Protein 5Z6O (pdb70)

Solvent-accessible surface area: 10217 Å² total; per-residue (Å²): 96,93,55,63,33,169,115,16,48,5,57,0,1,2,7,0,11,24,110,141,52,68,40,80,36,1,28,19,21,40,55,2,0,110,61,9,8,3,0,9,0,4,2,0,4,36,64,70,14,90,9,0,57,75,54,9,77,62,20,29,30,39,25,61,157,80,82,72,10,50,39,0,72,1,0,0,4,6,0,2,2,0,0,51,110,15,0,1,0,22,97,0,42,1,1,0,0,3,0,15,13,61,119,33,68,35,78,71,82,51,4,35,47,0,0,64,75,0,13,148,26,0,111,96,101,47,10,71,16,104,0,0,0,6,0,9,30,52,39,90,125,22,164,60,6,10,69,12,0,6,66,2,20,177,18,11,0,5,2,0,0,7,1,12,68,104,56,72,53,0,53,84,11,4,1,4,26,9,74,102,9,1,1,0,0,0,0,18,91,87,11,15,26,4,109,49,4,0,52,4,104,44,8,41,0,0,0,0,0,85,69,1,26,0,0,59,44,76,51,44,57,93,70,39,58,3,1,18,2,0,0,0,1,0,0,0,0,0,0,2,2,10,33,72,81,54,23,72,6,92,56,0,21,70,74,1,41,126,28,8,44,94,51,10,94,56,23,42,198,62,14,40,40,54,2,2,14,5,26,29,105,96

Foldseek 3Di:
DKDKAFQAPWQQQQVQADQDFPGRMHIADPLLLAPEEEEQQFQAALCPAVQLVNQEDEQEALADDDRHRLAWLSHFLQFCQAGCRQYRRPNYHYYYQHQAHNVGDHDLVSSLVSLVSVLVVCVVVVCAQRYEYEAADKDFDDPVQLVSVVVSLVSFYAYFYEQFFQQEASCGMPPLVHPQHAYEFAADSNQEGDNRTHFAQSHLEYGHFAQRWGDGPPHHIDTDGGSSNTRSNLRNLLSSCCSVVVHTSSCSSVVQSVQFDQRHDPGDPNGGSTYGHSNPND

Organism: Penicillium cyclopium (NCBI:txid60167)

Radius of gyration: 16.41 Å; Cα contacts (8 Å, |Δi|>4): 850; chains: 1; bounding box: 41×35×45 Å

Sequence (282 aa):
ANVVQRNSPSWGLSRISSKKSGATDYVYDSTAGEGIVVIYGVDTGIDIGHADFGGRAEWGTNTADNNDDTDGNGHGTHTASTAAGSKFGVAKKASVVAVKVLGADGSGTNSQVIAGMDDWAVKDSSKSSRGATGKSSVMNMSLGGAYSRAMNDAAANVVRSGVFLSSVAAGNEAQDASNSSSPASAPNVCTIAASTNSDGSASFTNFGSVVDLYAPGKDITAAYPGGGSKTLSGTSMAAPHVAGAAAYLMALEGTTTSSACARIVQDAITKISSGGAPKGTTTKLLYNGING

InterPro domains:
  IPR000209 Peptidase S8/S53 domain [PF00082] (33-258)
  IPR015500 Peptidase S8, subtilisin-related [PR00723] (33-52)
  IPR015500 Peptidase S8, subtilisin-related [PR00723] (69-82)
  IPR015500 Peptidase S8, subtilisin-related [PR00723] (225-241)
  IPR023828 Peptidase S8, subtilisin, Ser-active site [PS00138] (226-236)
  IPR034193 Proteinase K-like catalytic domain [cd04077] (11-261)
  IPR036852 Peptidase S8/S53 domain superfamily [G3DSA:3.40.50.200] (3-282)
  IPR036852 Peptidase S8/S53 domain superfamily [SSF52743] (7-260)
  IPR050131 Subtilisin-like serine protease [PTHR43806] (5-261)

B-factor: mean 18.2, std 11.2, range [3.91, 98.4]

Structure (mmCIF, N/CA/C/O backbone):
data_5Z6O
#
_entry.id   5Z6O
#
_cell.length_a   59.223
_cell.length_b   61.642
_cell.length_c   70.862
_cell.angle_alpha   90.00
_cell.angle_beta   90.00
_cell.angle_gamma   90.00
#
_symmetry.space_group_name_H-M   'P 21 21 21'
#
loop_
_entity.id
_entity.type
_entity.pdbx_description
1 polymer protease
2 non-polymer 'CALCIUM ION'
3 non-polymer 'phenylmethanesulfonic acid'
4 water water
#
loop_
_atom_site.group_PDB
_atom_site.id
_atom_site.type_symbol
_atom_site.label_atom_id
_atom_site.label_alt_id
_atom_site.label_comp_id
_atom_site.label_asym_id
_atom_site.label_entity_id
_atom_site.label_seq_id
_atom_site.pdbx_PDB_ins_code
_atom_site.Cartn_x
_atom_site.Cartn_y
_atom_site.Cartn_z
_atom_site.occupancy
_atom_site.B_iso_or_equiv
_atom_site.auth_seq_id
_atom_site.auth_comp_id
_atom_site.auth_asym_id
_atom_site.auth_atom_id
_atom_site.pdbx_PDB_model_num
ATOM 1 N N . ALA A 1 1 ? 19.063 16.691 14.743 1.00 28.52 1 ALA A N 1
ATOM 2 C CA . ALA A 1 1 ? 18.917 17.450 13.498 1.00 32.23 1 ALA A CA 1
ATOM 3 C C . ALA A 1 1 ? 19.271 18.909 13.772 1.00 14.42 1 ALA A C 1
ATOM 4 O O . ALA A 1 1 ? 19.196 19.331 14.914 1.00 19.21 1 ALA A O 1
ATOM 6 N N . ASN A 1 2 ? 19.671 19.663 12.742 1.00 17.43 2 ASN A N 1
ATOM 7 C CA . ASN A 1 2 ? 20.063 21.058 12.951 1.00 15.29 2 ASN A CA 1
ATOM 8 C C . ASN A 1 2 ? 18.863 21.936 13.242 1.00 20.32 2 ASN A C 1
ATOM 9 O O . ASN A 1 2 ? 17.845 21.847 12.557 1.00 20.98 2 ASN A O 1
ATOM 14 N N . VAL A 1 3 ? 18.975 22.771 14.276 1.00 12.46 3 VAL A N 1
ATOM 15 C CA . VAL A 1 3 ? 18.002 23.797 14.618 1.00 13.47 3 VAL A CA 1
ATOM 16 C C . VAL A 1 3 ? 18.686 25.126 14.378 1.00 10.93 3 VAL A C 1
ATOM 17 O O . VAL A 1 3 ? 19.900 25.265 14.618 1.00 13.86 3 VAL A O 1
ATOM 21 N N . VAL A 1 4 ? 17.939 26.110 13.889 1.00 12.65 4 VAL A N 1
ATOM 22 C CA . VAL A 1 4 ? 18.516 27.423 13.609 1.00 9.69 4 VAL A CA 1
ATOM 23 C C . VAL A 1 4 ? 17.744 28.469 14.395 1.00 13.73 4 VAL A C 1
ATOM 24 O O . VAL A 1 4 ? 16.515 28.504 14.335 1.00 13.50 4 VAL A O 1
ATOM 28 N N . GLN A 1 5 ? 18.452 29.288 15.164 1.00 10.36 5 GLN A N 1
ATOM 29 C CA . GLN A 1 5 ? 17.864 30.432 15.843 1.00 9.83 5 GLN A CA 1
ATOM 30 C C . GLN A 1 5 ? 18.303 31.651 15.045 1.00 16.33 5 GLN A C 1
ATOM 31 O O . GLN A 1 5 ? 19.444 32.095 15.159 1.00 12.99 5 GLN A O 1
ATOM 37 N N . ARG A 1 6 ? 17.410 32.201 14.231 1.00 10.51 6 ARG A N 1
ATOM 38 C CA . ARG A 1 6 ? 17.830 33.299 13.367 1.00 13.08 6 ARG A CA 1
ATOM 39 C C . ARG A 1 6 ? 17.894 34.624 14.118 1.00 11.43 6 ARG A C 1
ATOM 40 O O . ARG A 1 6 ? 17.094 34.890 15.012 1.00 11.73 6 ARG A O 1
ATOM 48 N N . ASN A 1 7 ? 18.833 35.480 13.711 1.00 13.61 7 ASN A N 1
ATOM 49 C CA . ASN A 1 7 ? 18.994 36.810 14.317 1.00 14.88 7 ASN A CA 1
ATOM 50 C C . ASN A 1 7 ? 19.088 36.697 15.837 1.00 17.78 7 ASN A C 1
ATOM 51 O O . ASN A 1 7 ? 18.331 37.309 16.595 1.00 17.42 7 ASN A O 1
ATOM 56 N N . SER A 1 8 ? 19.987 35.838 16.286 1.00 15.66 8 SER A N 1
ATOM 57 C CA . SER A 1 8 ? 20.023 35.555 17.715 1.00 16.27 8 SER A CA 1
ATOM 58 C C . SER A 1 8 ? 20.264 36.844 18.495 1.00 13.41 8 SER A C 1
ATOM 59 O O . SER A 1 8 ? 21.023 37.715 18.048 1.00 14.61 8 SER A O 1
ATOM 62 N N . PRO A 1 9 ? 19.677 36.970 19.682 1.00 14.01 9 PRO A N 1
ATOM 63 C CA . PRO A 1 9 ? 19.690 38.260 20.391 1.00 12.59 9 PRO A CA 1
ATOM 64 C C . PRO A 1 9 ? 20.985 38.576 21.118 1.00 16.82 9 PRO A C 1
ATOM 65 O O . PRO A 1 9 ? 21.071 39.627 21.765 1.00 18.37 9 PRO A O 1
ATOM 69 N N . SER A 1 10 ? 21.988 37.704 21.053 1.00 10.43 10 SER A N 1
ATOM 70 C CA . SER A 1 10 ? 23.309 38.027 21.583 1.00 8.37 10 SER A CA 1
ATOM 71 C C . SER A 1 10 ? 24.326 37.546 20.559 1.00 9.12 10 SER A C 1
ATOM 72 O O . SER A 1 10 ? 24.230 36.392 20.124 1.00 11.28 10 SER A O 1
ATOM 75 N N . TRP A 1 11 ? 25.290 38.409 20.189 1.00 9.54 11 TRP A N 1
ATOM 76 C CA . TRP A 1 11 ? 26.301 38.036 19.186 1.00 10.30 11 TRP A CA 1
ATOM 77 C C . TRP A 1 11 ? 27.108 36.821 19.619 1.00 12.08 11 TRP A C 1
ATOM 78 O O . TRP A 1 11 ? 27.606 36.086 18.764 1.00 8.93 11 TRP A O 1
ATOM 89 N N . GLY A 1 12 ? 27.212 36.555 20.923 1.00 9.22 12 GLY A N 1
ATOM 90 C CA . GLY A 1 12 ? 28.040 35.434 21.365 1.00 7.68 12 GLY A CA 1
ATOM 91 C C . GLY A 1 12 ? 27.484 34.084 20.929 1.00 8.54 12 GLY A C 1
ATOM 92 O O . GLY A 1 12 ? 28.244 33.169 20.575 1.00 11.51 12 GLY A O 1
ATOM 93 N N . LEU A 1 13 ? 26.152 33.952 20.893 1.00 9.50 13 LEU A N 1
ATOM 94 C CA . LEU A 1 13 ? 25.555 32.707 20.425 1.00 7.37 13 LEU A CA 1
ATOM 95 C C . LEU A 1 13 ? 25.905 32.450 18.972 1.00 8.45 13 LEU A C 1
ATOM 96 O O . LEU A 1 13 ? 26.364 31.363 18.602 1.00 11.18 13 LEU A O 1
ATOM 101 N N . SER A 1 14 ? 25.648 33.422 18.106 1.00 10.29 14 SER A N 1
ATOM 102 C CA . SER A 1 14 ? 25.922 33.151 16.704 1.00 10.47 14 SER A CA 1
ATOM 103 C C . SER A 1 14 ? 27.410 33.015 16.443 1.00 9.77 14 SER A C 1
ATOM 104 O O . SER A 1 14 ? 27.798 32.302 15.517 1.00 13.08 14 SER A O 1
ATOM 107 N N . ARG A 1 15 ? 28.264 33.630 17.278 1.00 9.14 15 ARG A N 1
ATOM 108 C CA . ARG A 1 15 ? 29.703 33.484 17.073 1.00 6.94 15 ARG A CA 1
ATOM 109 C C . ARG A 1 15 ? 30.141 32.047 17.273 1.00 10.08 15 ARG A C 1
ATOM 110 O O . ARG A 1 15 ? 31.025 31.569 16.556 1.00 9.82 15 ARG A O 1
ATOM 118 N N . ILE A 1 16 ? 29.587 31.366 18.290 1.00 6.92 16 ILE A N 1
ATOM 119 C CA . ILE A 1 16 ? 30.157 30.053 18.625 1.00 9.89 16 ILE A CA 1
ATOM 120 C C . ILE A 1 16 ? 29.729 28.951 17.668 1.00 12.57 16 ILE A C 1
ATOM 121 O O . ILE A 1 16 ? 30.265 27.837 17.756 1.00 13.98 16 ILE A O 1
ATOM 126 N N . SER A 1 17 ? 28.790 29.214 16.747 1.00 10.79 17 SER A N 1
ATOM 127 C CA . SER A 1 17 ? 28.430 28.228 15.735 1.00 7.64 17 SER A CA 1
ATOM 128 C C . SER A 1 17 ? 28.941 28.605 14.358 1.00 12.11 17 SER A C 1
ATOM 129 O O . SER A 1 17 ? 28.519 28.015 13.365 1.00 14.76 17 SER A O 1
ATOM 132 N N . SER A 1 18 ? 29.901 29.507 14.294 1.00 11.26 18 SER A N 1
ATOM 133 C CA . SER A 1 18 ? 30.397 30.019 13.028 1.00 11.54 18 SER A CA 1
ATOM 134 C C . SER A 1 18 ? 31.917 29.995 13.036 1.00 16.83 18 SER A C 1
ATOM 135 O O . SER A 1 18 ? 32.540 30.225 14.072 1.00 11.19 18 SER A O 1
ATOM 138 N N . LYS A 1 19 ? 32.530 29.674 11.891 1.00 16.76 19 LYS A N 1
ATOM 139 C CA . LYS A 1 19 ? 33.980 29.735 11.899 1.00 14.01 19 LYS A CA 1
ATOM 140 C C . LYS A 1 19 ? 34.476 31.157 11.746 1.00 16.60 19 LYS A C 1
ATOM 141 O O . LYS A 1 19 ? 35.570 31.464 12.216 1.00 27.35 19 LYS A O 1
ATOM 147 N N . LYS A 1 20 ? 33.681 32.031 11.147 1.00 17.05 20 LYS A N 1
ATOM 148 C CA . LYS A 1 20 ? 34.008 33.435 10.927 1.00 23.15 20 LYS A CA 1
ATOM 149 C C . LYS A 1 20 ? 33.132 34.341 11.785 1.00 21.64 20 LYS A C 1
ATOM 150 O O . LYS A 1 20 ? 31.976 34.013 12.086 1.00 21.06 20 LYS A O 1
ATOM 156 N N . SER A 1 21 ? 33.671 35.496 12.170 1.00 15.49 21 SER A N 1
ATOM 157 C CA . SER A 1 21 ? 32.822 36.439 12.896 1.00 15.02 21 SER A CA 1
ATOM 158 C C . SER A 1 21 ? 31.809 37.098 11.959 1.00 23.57 21 SER A C 1
ATOM 159 O O . SER A 1 21 ? 31.888 36.999 10.736 1.00 20.88 21 SER A O 1
ATOM 162 N N . GLY A 1 22 ? 30.849 37.789 12.562 1.00 20.16 22 GLY A N 1
ATOM 163 C CA . GLY A 1 22 ? 29.809 38.493 11.840 1.00 21.42 22 GLY A CA 1
ATOM 164 C C . GLY A 1 22 ? 28.546 37.693 11.594 1.00 29.59 22 GLY A C 1
ATOM 165 O O . GLY A 1 22 ? 27.604 38.219 10.992 1.00 25.04 22 GLY A O 1
ATOM 166 N N . ALA A 1 23 ? 28.487 36.445 12.042 1.00 25.30 23 ALA A N 1
ATOM 167 C CA . ALA A 1 23 ? 27.304 35.636 11.808 1.00 19.47 23 ALA A CA 1
ATOM 168 C C . ALA A 1 23 ? 26.114 36.189 12.586 1.00 17.04 23 ALA A C 1
ATOM 169 O O . ALA A 1 23 ? 26.267 36.835 13.625 1.00 18.84 23 ALA A O 1
ATOM 171 N N . THR A 1 24 ? 24.904 35.915 12.084 1.00 13.53 24 THR A N 1
ATOM 172 C CA . THR A 1 24 ? 23.723 36.421 12.767 1.00 17.31 24 THR A CA 1
ATOM 173 C C . THR A 1 24 ? 22.860 35.330 13.354 1.00 16.57 24 THR A C 1
ATOM 174 O O . THR A 1 24 ? 21.997 35.645 14.168 1.00 14.67 24 THR A O 1
ATOM 178 N N . ASP A 1 25 ? 23.043 34.083 12.931 1.00 12.54 25 ASP A N 1
ATOM 179 C CA . ASP A 1 25 ? 22.193 32.981 13.358 1.00 8.63 25 ASP A CA 1
ATOM 180 C C . ASP A 1 25 ? 22.964 31.993 14.212 1.00 11.71 25 ASP A C 1
ATOM 181 O O . ASP A 1 25 ? 24.144 31.760 13.983 1.00 12.57 25 ASP A O 1
ATOM 186 N N . TYR A 1 26 ? 22.275 31.379 15.157 1.00 9.19 26 TYR A N 1
ATOM 187 C CA . TYR A 1 26 ? 22.862 30.329 15.991 1.00 8.00 26 TYR A CA 1
ATOM 188 C C . TYR A 1 26 ? 22.343 28.969 15.525 1.00 9.72 26 TYR A C 1
ATOM 189 O O . TYR A 1 26 ? 21.130 28.749 15.470 1.00 12.86 26 TYR A O 1
ATOM 198 N N . VAL A 1 27 ? 23.253 28.065 15.173 1.00 9.56 27 VAL A N 1
ATOM 199 C CA . VAL A 1 27 ? 22.912 26.760 14.599 1.00 10.89 27 VAL A CA 1
ATOM 200 C C . VAL A 1 27 ? 23.437 25.690 15.546 1.00 10.07 27 VAL A C 1
ATOM 201 O O . VAL A 1 27 ? 24.619 25.723 15.909 1.00 11.35 27 VAL A O 1
ATOM 205 N N . TYR A 1 28 ? 22.572 24.741 15.925 1.00 12.13 28 TYR A N 1
ATOM 206 C CA . TYR A 1 28 ? 22.941 23.755 16.945 1.00 9.20 28 TYR A CA 1
ATOM 207 C C . TYR A 1 28 ? 22.121 22.488 16.722 1.00 10.99 28 TYR A C 1
ATOM 208 O O . TYR A 1 28 ? 21.037 22.530 16.158 1.00 12.24 28 TYR A O 1
ATOM 217 N N . ASP A 1 29 ? 22.633 21.363 17.182 1.00 11.29 29 ASP A N 1
ATOM 218 C CA . ASP A 1 29 ? 21.875 20.114 17.085 1.00 12.68 29 ASP A CA 1
ATOM 219 C C . ASP A 1 29 ? 20.706 20.093 18.065 1.00 13.68 29 ASP A C 1
ATOM 220 O O . ASP A 1 29 ? 20.822 20.545 19.211 1.00 11.75 29 ASP A O 1
ATOM 225 N N . SER A 1 30 ? 19.579 19.525 17.629 1.00 9.62 30 SER A N 1
ATOM 226 C CA . SER A 1 30 ? 18.347 19.552 18.419 1.00 11.29 30 SER A CA 1
ATOM 227 C C . SER A 1 30 ? 18.473 18.870 19.774 1.00 12.89 30 SER A C 1
ATOM 228 O O . SER A 1 30 ? 17.620 19.115 20.637 1.00 14.47 30 SER A O 1
ATOM 231 N N . THR A 1 31 ? 19.486 18.024 19.990 1.00 12.85 31 THR A N 1
ATOM 232 C CA . THR A 1 31 ? 19.652 17.432 21.329 1.00 12.97 31 THR A CA 1
ATOM 233 C C . THR A 1 31 ? 19.775 18.526 22.392 1.00 13.74 31 THR A C 1
ATOM 234 O O . THR A 1 31 ? 19.232 18.388 23.496 1.00 12.76 31 THR A O 1
ATOM 238 N N . ALA A 1 32 ? 20.502 19.606 22.074 1.00 11.68 32 ALA A N 1
ATOM 239 C CA . ALA A 1 32 ? 20.449 20.868 22.827 1.00 15.39 32 ALA A CA 1
ATOM 240 C C . ALA A 1 32 ? 20.750 20.698 24.313 1.00 11.03 32 ALA A C 1
ATOM 241 O O . ALA A 1 32 ? 20.216 21.436 25.136 1.00 9.38 32 ALA A O 1
ATOM 243 N N . GLY A 1 33 ? 21.640 19.772 24.672 1.00 11.80 33 GLY A N 1
ATOM 244 C CA . GLY A 1 33 ? 22.005 19.608 26.058 1.00 9.80 33 GLY A CA 1
ATOM 245 C C . GLY A 1 33 ? 20.961 18.936 26.916 1.00 11.49 33 GLY A C 1
ATOM 246 O O . GLY A 1 33 ? 21.084 18.949 28.136 1.00 11.57 33 GLY A O 1
ATOM 247 N N . GLU A 1 34 ? 19.945 18.321 26.332 1.00 10.72 34 GLU A N 1
ATOM 248 C CA . GLU A 1 34 ? 18.885 17.743 27.148 1.00 7.84 34 GLU A CA 1
ATOM 249 C C . GLU A 1 34 ? 19.425 16.650 28.055 1.00 12.51 34 GLU A C 1
ATOM 250 O O . GLU A 1 34 ? 20.286 15.870 27.658 1.00 19.20 34 GLU A O 1
ATOM 256 N N . GLY A 1 35 ? 18.938 16.618 29.286 1.00 14.05 35 GLY A N 1
ATOM 257 C CA . GLY A 1 35 ? 19.356 15.609 30.227 1.00 17.36 35 GLY A CA 1
ATOM 258 C C . GLY A 1 35 ? 20.620 15.921 30.986 1.00 22.54 35 GLY A C 1
ATOM 259 O O . GLY A 1 35 ? 21.030 15.118 31.840 1.00 17.77 35 GLY A O 1
ATOM 260 N N . ILE A 1 36 ? 21.259 17.053 30.709 1.00 12.34 36 ILE A N 1
ATOM 261 C CA . ILE A 1 36 ? 22.456 17.471 31.440 1.00 10.53 36 ILE A CA 1
ATOM 262 C C . ILE A 1 36 ? 22.068 18.513 32.481 1.00 12.67 36 ILE A C 1
ATOM 263 O O . ILE A 1 36 ? 21.304 19.429 32.185 1.00 14.36 36 ILE A O 1
ATOM 268 N N . VAL A 1 37 ? 22.634 18.407 33.690 1.00 10.10 37 VAL A N 1
ATOM 269 C CA A VAL A 1 37 ? 22.371 19.366 34.764 0.41 9.79 37 VAL A CA 1
ATOM 270 C CA B VAL A 1 37 ? 22.379 19.356 34.773 0.59 9.78 37 VAL A CA 1
ATOM 271 C C . VAL A 1 37 ? 23.525 20.356 34.823 1.00 13.44 37 VAL A C 1
ATOM 272 O O . VAL A 1 37 ? 24.704 19.961 34.817 1.00 11.96 37 VAL A O 1
ATOM 279 N N . ILE A 1 38 ? 23.192 21.639 34.869 1.00 9.02 38 ILE A N 1
ATOM 280 C CA . ILE A 1 38 ? 24.166 22.716 35.006 1.00 7.92 38 ILE A CA 1
ATOM 281 C C . ILE A 1 38 ? 23.953 23.382 36.357 1.00 7.84 38 ILE A C 1
ATOM 282 O O . ILE A 1 38 ? 22.883 23.950 36.612 1.00 12.55 38 ILE A O 1
ATOM 287 N N . TYR A 1 39 ? 24.990 23.394 37.194 1.00 10.35 39 TYR A N 1
ATOM 288 C CA . TYR A 1 39 ? 24.915 24.109 38.463 1.00 9.58 39 TYR A CA 1
ATOM 289 C C . TYR A 1 39 ? 25.467 25.515 38.285 1.00 11.02 39 TYR A C 1
ATOM 290 O O . TYR A 1 39 ? 26.639 25.679 37.950 1.00 12.22 39 TYR A O 1
ATOM 299 N N . GLY A 1 40 ? 24.642 26.518 38.556 1.00 8.62 40 GLY A N 1
ATOM 300 C CA . GLY A 1 40 ? 25.059 27.908 38.490 1.00 8.88 40 GLY A CA 1
ATOM 301 C C . GLY A 1 40 ? 25.457 28.386 39.866 1.00 11.27 40 GLY A C 1
ATOM 302 O O . GLY A 1 40 ? 24.602 28.552 40.740 1.00 12.36 40 GLY A O 1
ATOM 303 N N . VAL A 1 41 ? 26.756 28.570 40.094 1.00 10.27 41 VAL A N 1
ATOM 304 C CA . VAL A 1 41 ? 27.277 28.918 41.416 1.00 7.53 41 VAL A CA 1
ATOM 305 C C . VAL A 1 41 ? 27.526 30.422 41.410 1.00 10.03 41 VAL A C 1
ATOM 306 O O . VAL A 1 41 ? 28.544 30.895 40.880 1.00 12.74 41 VAL A O 1
ATOM 310 N N . ASP A 1 42 ? 26.597 31.201 41.972 1.00 8.80 42 ASP A N 1
ATOM 311 C CA . ASP A 1 42 ? 26.566 32.631 41.683 1.00 9.13 42 ASP A CA 1
ATOM 312 C C . ASP A 1 42 ? 25.653 33.343 42.680 1.00 8.54 42 ASP A C 1
ATOM 313 O O . ASP A 1 42 ? 25.510 32.879 43.819 1.00 10.48 42 ASP A O 1
ATOM 318 N N . THR A 1 43 ? 25.021 34.447 42.263 1.00 10.38 43 THR A N 1
ATOM 319 C CA . THR A 1 43 ? 24.123 35.200 43.132 1.00 10.40 43 THR A CA 1
ATOM 320 C C . THR A 1 43 ? 22.704 34.622 43.237 1.00 12.32 43 THR A C 1
ATOM 321 O O . THR A 1 43 ? 21.831 35.282 43.824 1.00 12.42 43 THR A O 1
ATOM 325 N N . GLY A 1 44 ? 22.443 33.438 42.700 1.00 11.08 44 GLY A N 1
ATOM 326 C CA . GLY A 1 44 ? 21.088 32.935 42.589 1.00 10.69 44 GLY A CA 1
ATOM 327 C C . GLY A 1 44 ? 20.515 33.144 41.200 1.00 15.04 44 GLY A C 1
ATOM 328 O O . GLY A 1 44 ? 21.085 33.818 40.351 1.00 14.19 44 GLY A O 1
ATOM 329 N N . ILE A 1 45 ? 19.364 32.519 40.957 1.00 8.95 45 ILE A N 1
ATOM 330 C CA . ILE A 1 45 ? 18.712 32.573 39.652 1.00 8.65 45 ILE A CA 1
ATOM 331 C C . ILE A 1 45 ? 17.248 32.913 39.849 1.00 16.38 45 ILE A C 1
ATOM 332 O O . ILE A 1 45 ? 16.588 32.331 40.719 1.00 14.22 45 ILE A O 1
ATOM 337 N N . ASP A 1 46 ? 16.732 33.807 39.010 1.00 10.77 46 ASP A N 1
ATOM 338 C CA . ASP A 1 46 ? 15.280 34.064 38.955 1.00 11.24 46 ASP A CA 1
ATOM 339 C C . ASP A 1 46 ? 14.668 32.906 38.191 1.00 11.79 46 ASP A C 1
ATOM 340 O O . ASP A 1 46 ? 14.483 32.967 36.973 1.00 13.60 46 ASP A O 1
ATOM 345 N N . ILE A 1 47 ? 14.373 31.819 38.916 1.00 13.76 47 ILE A N 1
ATOM 346 C CA . ILE A 1 47 ? 13.955 30.592 38.258 1.00 11.19 47 ILE A CA 1
ATOM 347 C C . ILE A 1 47 ? 12.585 30.734 37.621 1.00 17.15 47 ILE A C 1
ATOM 348 O O . ILE A 1 47 ? 12.233 29.921 36.761 1.00 21.06 47 ILE A O 1
ATOM 353 N N . GLY A 1 48 ? 11.834 31.771 37.975 1.00 16.32 48 GLY A N 1
ATOM 354 C CA . GLY A 1 48 ? 10.546 32.001 37.327 1.00 16.66 48 GLY A CA 1
ATOM 355 C C . GLY A 1 48 ? 10.646 32.696 35.991 1.00 25.44 48 GLY A C 1
ATOM 356 O O . GLY A 1 48 ? 9.640 32.883 35.307 1.00 20.48 48 GLY A O 1
ATOM 357 N N . HIS A 1 49 ? 11.855 33.078 35.580 1.00 16.69 49 HIS A N 1
ATOM 358 C CA . HIS A 1 49 ? 12.005 33.857 34.361 1.00 13.37 49 HIS A CA 1
ATOM 359 C C . HIS A 1 49 ? 11.565 33.051 33.155 1.00 14.94 49 HIS A C 1
ATOM 360 O O . HIS A 1 49 ? 11.828 31.858 33.055 1.00 12.73 49 HIS A O 1
ATOM 367 N N . ALA A 1 50 ? 10.909 33.717 32.208 1.00 15.88 50 ALA A N 1
ATOM 368 C CA . ALA A 1 50 ? 10.393 32.984 31.056 1.00 18.16 50 ALA A CA 1
ATOM 369 C C . ALA A 1 50 ? 11.493 32.272 30.273 1.00 16.33 50 ALA A C 1
ATOM 370 O O . ALA A 1 50 ? 11.236 31.240 29.648 1.00 16.63 50 ALA A O 1
ATOM 372 N N . ASP A 1 51 ? 12.726 32.794 30.301 1.00 14.60 51 ASP A N 1
ATOM 373 C CA . ASP A 1 51 ? 13.788 32.218 29.494 1.00 12.02 51 ASP A CA 1
ATOM 374 C C . ASP A 1 51 ? 14.158 30.811 29.928 1.00 10.56 51 ASP A C 1
ATOM 375 O O . ASP A 1 51 ? 14.748 30.077 29.135 1.00 15.86 51 ASP A O 1
ATOM 380 N N . PHE A 1 52 ? 13.871 30.417 31.174 1.00 9.67 52 PHE A N 1
ATOM 381 C CA . PHE A 1 52 ? 14.181 29.051 31.586 1.00 7.12 52 PHE A CA 1
ATOM 382 C C . PHE A 1 52 ? 13.063 28.056 31.320 1.00 14.62 52 PHE A C 1
ATOM 383 O O . PHE A 1 52 ? 13.318 26.839 31.331 1.00 14.02 52 PHE A O 1
ATOM 391 N N . GLY A 1 53 ? 11.841 28.531 31.084 1.00 15.55 53 GLY A N 1
ATOM 392 C CA . GLY A 1 53 ? 10.773 27.615 30.679 1.00 16.42 53 GLY A CA 1
ATOM 393 C C . GLY A 1 53 ? 10.563 26.449 31.613 1.00 16.30 53 GLY A C 1
ATOM 394 O O . GLY A 1 53 ? 10.337 25.321 31.149 1.00 21.02 53 GLY A O 1
ATOM 395 N N . GLY A 1 54 ? 10.662 26.684 32.928 1.00 16.02 54 GLY A N 1
ATOM 396 C CA . GLY A 1 54 ? 10.479 25.614 33.880 1.00 17.29 54 GLY A CA 1
ATOM 397 C C . GLY A 1 54 ? 11.662 24.691 34.085 1.00 20.05 54 GLY A C 1
ATOM 398 O O . GLY A 1 54 ? 11.566 23.776 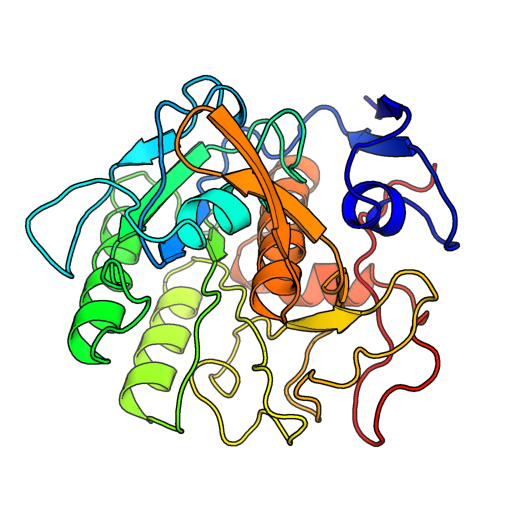34.902 1.00 17.09 54 GLY A O 1
ATOM 399 N N . ARG A 1 55 ? 12.786 24.903 33.390 1.00 12.69 55 ARG A N 1
ATOM 400 C CA . ARG A 1 55 ? 13.919 24.002 33.508 1.00 13.84 55 ARG A CA 1
ATOM 401 C C . ARG A 1 55 ? 14.883 24.401 34.624 1.00 10.76 55 ARG A C 1
ATOM 402 O O . ARG A 1 55 ? 15.836 23.654 34.903 1.00 17.06 55 ARG A O 1
ATOM 410 N N . ALA A 1 56 ? 14.658 25.528 35.277 1.00 15.15 56 ALA A N 1
ATOM 411 C CA . ALA A 1 56 ? 15.516 25.979 36.364 1.00 11.44 56 ALA A CA 1
ATOM 412 C C . ALA A 1 56 ? 14.881 25.628 37.694 1.00 20.22 56 ALA A C 1
ATOM 413 O O . ALA A 1 56 ? 13.689 25.873 37.908 1.00 15.32 56 ALA A O 1
ATOM 415 N N . GLU A 1 57 ? 15.682 25.093 38.605 1.00 15.37 57 GLU A N 1
ATOM 416 C CA . GLU A 1 57 ? 15.176 24.785 39.930 1.00 15.67 57 GLU A CA 1
ATOM 417 C C . GLU A 1 57 ? 16.145 25.329 40.967 1.00 14.54 57 GLU A C 1
ATOM 418 O O . GLU A 1 57 ? 17.317 25.579 40.665 1.00 12.79 57 GLU A O 1
ATOM 424 N N . TRP A 1 58 ? 15.639 25.564 42.182 1.00 12.36 58 TRP A N 1
ATOM 425 C CA . TRP A 1 58 ? 16.463 26.115 43.253 1.00 15.11 58 TRP A CA 1
ATOM 426 C C . TRP A 1 58 ? 17.185 24.987 43.973 1.00 18.08 58 TRP A C 1
ATOM 427 O O . TRP A 1 58 ? 16.539 24.056 44.440 1.00 20.26 58 TRP A O 1
ATOM 438 N N . GLY A 1 59 ? 18.523 25.078 44.087 1.00 12.12 59 GLY A N 1
ATOM 439 C CA . GLY A 1 59 ? 19.309 24.062 44.742 1.00 14.15 59 GLY A CA 1
ATOM 440 C C . GLY A 1 59 ? 19.548 24.405 46.202 1.00 18.27 59 GLY A C 1
ATOM 441 O O . GLY A 1 59 ? 18.961 23.758 47.083 1.00 14.65 59 GLY A O 1
ATOM 442 N N . THR A 1 60 ? 20.372 25.422 46.474 1.00 13.72 60 THR A N 1
ATOM 443 C CA . THR A 1 60 ? 20.654 25.795 47.857 1.00 14.02 60 THR A CA 1
ATOM 444 C C . THR A 1 60 ? 21.097 27.254 47.918 1.00 15.99 60 THR A C 1
ATOM 445 O O . THR A 1 60 ? 21.332 27.899 46.897 1.00 14.24 60 THR A O 1
ATOM 449 N N . ASN A 1 61 ? 21.186 27.778 49.139 1.00 13.49 61 ASN A N 1
ATOM 450 C CA . ASN A 1 61 ? 21.526 29.176 49.377 1.00 10.90 61 ASN A CA 1
ATOM 451 C C . ASN A 1 61 ? 22.466 29.157 50.568 1.00 19.28 61 ASN A C 1
ATOM 452 O O . ASN A 1 61 ? 22.030 28.863 51.679 1.00 17.84 61 ASN A O 1
ATOM 457 N N . THR A 1 62 ? 23.745 29.432 50.349 1.00 14.46 62 THR A N 1
ATOM 458 C CA . THR A 1 62 ? 24.691 29.498 51.461 1.00 12.07 62 THR A CA 1
ATOM 459 C C . THR A 1 62 ? 25.013 30.931 51.861 1.00 16.60 62 THR A C 1
ATOM 460 O O . THR A 1 62 ? 25.830 31.147 52.767 1.00 19.96 62 THR A O 1
ATOM 464 N N . ALA A 1 63 ? 24.381 31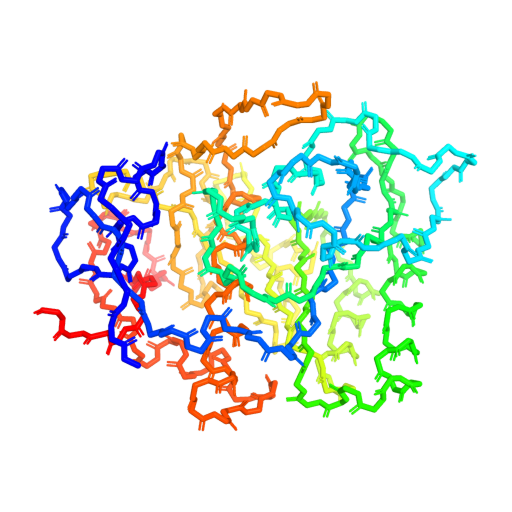.916 51.240 1.00 15.02 63 ALA A N 1
ATOM 465 C CA . ALA A 1 63 ? 24.694 33.319 51.485 1.00 15.30 63 ALA A CA 1
ATOM 466 C C . ALA A 1 63 ? 23.731 34.010 52.440 1.00 24.85 63 ALA A C 1
ATOM 467 O O . ALA A 1 63 ? 24.170 34.828 53.240 1.00 21.54 63 ALA A O 1
ATOM 469 N N . ASP A 1 64 ? 22.426 33.789 52.316 1.00 17.80 64 ASP A N 1
ATOM 470 C CA . ASP A 1 64 ? 21.456 34.501 53.152 1.00 18.43 64 ASP A CA 1
ATOM 471 C C . ASP A 1 64 ? 20.158 33.693 53.193 1.00 16.96 64 ASP A C 1
ATOM 472 O O . ASP A 1 64 ? 20.156 32.489 52.912 1.00 19.21 64 ASP A O 1
ATOM 477 N N . ASN A 1 65 ? 19.065 34.336 53.601 1.00 19.55 65 ASN A N 1
ATOM 478 C CA A ASN A 1 65 ? 17.772 33.683 53.749 0.62 21.59 65 ASN A CA 1
ATOM 479 C CA B ASN A 1 65 ? 17.790 33.644 53.723 0.38 21.56 65 ASN A CA 1
ATOM 480 C C . ASN A 1 65 ? 16.792 34.081 52.659 1.00 20.75 65 ASN A C 1
ATOM 481 O O . ASN A 1 65 ? 15.597 33.805 52.790 1.00 23.37 65 ASN A O 1
ATOM 490 N N . ASP A 1 66 ? 17.261 34.753 51.599 1.00 14.82 66 ASP A N 1
ATOM 491 C CA . ASP A 1 66 ? 16.411 35.237 50.518 1.00 14.72 66 ASP A CA 1
ATOM 492 C C . ASP A 1 66 ? 16.699 34.418 49.259 1.00 20.39 66 ASP A C 1
ATOM 493 O O . ASP A 1 66 ? 17.753 34.591 48.634 1.00 15.07 66 ASP A O 1
ATOM 498 N N . ASP A 1 67 ? 15.789 33.515 48.900 1.00 12.69 67 ASP A N 1
ATOM 499 C CA . ASP A 1 67 ? 16.037 32.556 47.814 1.00 12.76 67 ASP A CA 1
ATOM 500 C C . ASP A 1 67 ? 15.643 33.140 46.464 1.00 14.42 67 ASP A C 1
ATOM 501 O O . ASP A 1 67 ? 14.834 32.590 45.689 1.00 15.72 67 ASP A O 1
ATOM 506 N N . THR A 1 68 ? 16.215 34.308 46.200 1.00 14.31 68 THR A N 1
ATOM 507 C CA . THR A 1 68 ? 16.025 34.989 44.933 1.00 18.05 68 THR A CA 1
ATOM 508 C C . THR A 1 68 ? 17.373 35.508 44.466 1.00 16.09 68 THR A C 1
ATOM 509 O O . THR A 1 68 ? 18.318 35.635 45.249 1.00 11.33 68 THR A O 1
ATOM 513 N N . ASP A 1 69 ? 17.437 35.866 43.185 1.00 13.67 69 ASP A N 1
ATOM 514 C CA . ASP A 1 69 ? 18.617 36.560 42.666 1.00 13.43 69 ASP A CA 1
ATOM 515 C C . ASP A 1 69 ? 18.433 38.068 42.874 1.00 15.53 69 ASP A C 1
ATOM 516 O O . ASP A 1 69 ? 17.787 38.751 42.068 1.00 16.59 69 ASP A O 1
ATOM 521 N N . GLY A 1 70 ? 18.996 38.602 43.943 1.00 17.33 70 GLY A N 1
ATOM 522 C CA . GLY A 1 70 ? 18.864 40.027 44.170 1.00 18.31 70 GLY A CA 1
ATOM 523 C C . GLY A 1 70 ? 19.908 40.876 43.477 1.00 24.81 70 GLY A C 1
ATOM 524 O O . GLY A 1 70 ? 19.934 42.099 43.646 1.00 25.38 70 GLY A O 1
ATOM 525 N N . ASN A 1 71 ? 20.767 40.262 42.678 1.00 13.20 71 ASN A N 1
ATOM 526 C CA . ASN A 1 71 ? 21.864 40.958 42.024 1.00 13.05 71 ASN A CA 1
ATOM 527 C C . ASN A 1 71 ? 21.674 41.034 40.522 1.00 18.44 71 ASN A C 1
ATOM 528 O O . ASN A 1 71 ? 21.811 42.100 39.927 1.00 17.75 71 ASN A O 1
ATOM 533 N N . GLY A 1 72 ? 21.399 39.901 39.877 1.00 14.72 72 GLY A N 1
ATOM 534 C CA . GLY A 1 72 ? 21.219 39.839 38.438 1.00 12.99 72 GLY A CA 1
ATOM 535 C C . GLY A 1 72 ? 22.257 38.987 37.734 1.00 12.79 72 GLY A C 1
ATOM 536 O O . GLY A 1 72 ? 21.957 38.407 36.684 1.00 13.37 72 GLY A O 1
ATOM 537 N N . HIS A 1 73 ? 23.473 38.905 38.290 1.00 14.05 73 HIS A N 1
ATOM 538 C CA . HIS A 1 73 ? 24.546 38.179 37.607 1.00 14.76 73 HIS A CA 1
ATOM 539 C C . HIS A 1 73 ? 24.234 36.697 37.506 1.00 12.17 73 HIS A C 1
ATOM 540 O O . HIS A 1 73 ? 24.497 36.067 36.464 1.00 11.56 73 HIS A O 1
ATOM 547 N N . GLY A 1 74 ? 23.659 36.120 38.560 1.00 9.42 74 GLY A N 1
ATOM 548 C CA . GLY A 1 74 ? 23.399 34.684 38.534 1.00 7.37 74 GLY A CA 1
ATOM 549 C C . GLY A 1 74 ? 22.352 34.295 37.512 1.00 10.82 74 GLY A C 1
ATOM 550 O O . GLY A 1 74 ? 22.478 33.263 36.846 1.00 8.89 74 GLY A O 1
ATOM 551 N N . THR A 1 75 ? 21.329 35.140 37.330 1.00 10.36 75 THR A N 1
ATOM 552 C CA . THR A 1 75 ? 20.317 34.883 36.306 1.00 10.85 75 THR A CA 1
ATOM 553 C C . THR A 1 75 ? 20.897 35.062 34.914 1.00 8.60 75 THR A C 1
ATOM 554 O O . THR A 1 75 ? 20.619 34.280 33.998 1.00 9.72 75 THR A O 1
ATOM 558 N N . HIS A 1 76 ? 21.711 36.091 34.751 1.00 8.46 76 HIS A N 1
ATOM 559 C CA . HIS A 1 76 ? 22.273 36.407 33.443 1.00 6.62 76 HIS A CA 1
ATOM 560 C C . HIS A 1 76 ? 23.198 35.277 32.975 1.00 10.76 76 HIS A C 1
ATOM 561 O O . HIS A 1 76 ? 23.098 34.789 31.841 1.00 9.46 76 HIS A O 1
ATOM 568 N N . THR A 1 77 ? 24.076 34.809 33.860 1.00 8.30 77 THR A N 1
ATOM 569 C CA . THR A 1 77 ? 24.982 33.732 33.466 1.00 8.32 77 THR A CA 1
ATOM 570 C C . THR A 1 77 ? 24.255 32.410 33.269 1.00 7.44 77 THR A C 1
ATOM 571 O O . THR A 1 77 ? 24.541 31.686 32.296 1.00 10.59 77 THR A O 1
ATOM 575 N N . ALA A 1 78 ? 23.289 32.080 34.146 1.00 8.18 78 ALA A N 1
ATOM 576 C CA . ALA A 1 78 ? 22.509 30.875 33.873 1.00 8.88 78 ALA A CA 1
ATOM 577 C C . ALA A 1 78 ? 21.790 30.981 32.527 1.00 7.98 78 ALA A C 1
ATOM 578 O O . ALA A 1 78 ? 21.624 29.987 31.801 1.00 7.71 78 ALA A O 1
ATOM 580 N N . SER A 1 79 ? 21.327 32.175 32.194 1.00 8.09 79 SER A N 1
ATOM 581 C CA . SER A 1 79 ? 20.604 32.385 30.943 1.00 7.35 79 SER A CA 1
ATOM 582 C C . SER A 1 79 ? 21.508 32.178 29.727 1.00 9.53 79 SER A C 1
ATOM 583 O O . SER A 1 79 ? 21.101 31.545 28.751 1.00 7.86 79 SER A O 1
ATOM 586 N N . THR A 1 80 ? 22.724 32.718 29.759 1.00 7.77 80 THR A N 1
ATOM 587 C CA . THR A 1 80 ? 23.692 32.455 28.690 1.00 6.70 80 THR A CA 1
ATOM 588 C C . THR A 1 80 ? 23.956 30.965 28.555 1.00 9.97 80 THR A C 1
ATOM 589 O O . THR A 1 80 ? 24.114 30.459 27.441 1.00 7.12 80 THR A O 1
ATOM 593 N N . ALA A 1 81 ? 23.997 30.233 29.678 1.00 7.38 81 ALA A N 1
ATOM 594 C CA . ALA A 1 81 ? 24.335 28.813 29.566 1.00 5.23 81 ALA A CA 1
ATOM 595 C C . ALA A 1 81 ? 23.187 28.014 28.980 1.00 4.96 81 ALA A C 1
ATOM 596 O O . ALA A 1 81 ? 23.413 27.104 28.174 1.00 7.99 81 ALA A O 1
ATOM 598 N N . ALA A 1 82 ? 21.926 28.367 29.356 1.00 6.65 82 ALA A N 1
ATOM 599 C CA . ALA A 1 82 ? 20.844 27.412 29.154 1.00 10.12 82 ALA A CA 1
ATOM 600 C C . ALA A 1 82 ? 19.483 28.047 28.876 1.00 11.06 82 ALA A C 1
ATOM 601 O O . ALA A 1 82 ? 18.508 27.301 28.735 1.00 12.07 82 ALA A O 1
ATOM 603 N N . GLY A 1 83 ? 19.386 29.367 28.746 1.00 11.96 83 GLY A N 1
ATOM 604 C CA . GLY A 1 83 ? 18.103 29.978 28.450 1.00 12.35 83 GLY A CA 1
ATOM 605 C C . GLY A 1 83 ? 17.602 29.669 27.053 1.00 11.03 83 GLY A C 1
ATOM 606 O O . GLY A 1 83 ? 18.366 29.493 26.111 1.00 12.13 83 GLY A O 1
ATOM 607 N N . SER A 1 84 ? 16.261 29.635 26.914 1.00 11.12 84 SER A N 1
ATOM 608 C CA . SER A 1 84 ? 15.642 29.361 25.608 1.00 8.18 84 SER A CA 1
ATOM 609 C C . SER A 1 84 ? 16.042 30.381 24.556 1.00 13.19 84 SER A C 1
ATOM 610 O O . SER A 1 84 ? 16.420 30.022 23.433 1.00 13.28 84 SER A O 1
ATOM 613 N N . LYS A 1 85 ? 15.933 31.651 24.884 1.00 10.25 85 LYS A N 1
ATOM 614 C CA . LYS A 1 85 ? 16.256 32.686 23.915 1.00 14.77 85 LYS A CA 1
ATOM 615 C C . LYS A 1 85 ? 17.727 33.083 23.975 1.00 14.19 85 LYS A C 1
ATOM 616 O O . LYS A 1 85 ? 18.350 33.253 22.935 1.00 13.38 85 LYS A O 1
ATOM 622 N N . PHE A 1 86 ? 18.317 33.194 25.166 1.00 10.88 86 PHE A N 1
ATOM 623 C CA . PHE A 1 86 ? 19.661 33.750 25.264 1.00 6.41 86 PHE A CA 1
ATOM 624 C C . PHE A 1 86 ? 20.739 32.702 25.468 1.00 9.90 86 PHE A C 1
ATOM 625 O O . PHE A 1 86 ? 21.896 33.072 25.635 1.00 8.87 86 PHE A O 1
ATOM 633 N N . GLY A 1 87 ? 20.400 31.405 25.411 1.00 9.09 87 GLY A N 1
ATOM 634 C CA . GLY A 1 87 ? 21.339 30.403 25.894 1.00 8.72 87 GLY A CA 1
ATOM 635 C C . GLY A 1 87 ? 21.885 29.422 24.885 1.00 10.94 87 GLY A C 1
ATOM 636 O O . GLY A 1 87 ? 21.324 29.226 23.803 1.00 8.30 87 GLY A O 1
ATOM 637 N N . VAL A 1 88 ? 23.004 28.793 25.268 1.00 8.15 88 VAL A N 1
ATOM 638 C CA . VAL A 1 88 ? 23.717 27.831 24.428 1.00 4.41 88 VAL A CA 1
ATOM 639 C C . VAL A 1 88 ? 23.006 26.471 24.414 1.00 7.49 88 VAL A C 1
ATOM 640 O O . VAL A 1 88 ? 22.737 25.911 23.346 1.00 9.13 88 VAL A O 1
ATOM 644 N N . ALA A 1 89 ? 22.710 25.922 25.587 1.00 7.53 89 ALA A N 1
ATOM 645 C CA . ALA A 1 89 ? 22.181 24.563 25.724 1.00 8.89 89 ALA A CA 1
ATOM 646 C C . ALA A 1 89 ? 20.727 24.711 26.138 1.00 9.84 89 ALA A C 1
ATOM 647 O O . ALA A 1 89 ? 20.398 24.718 27.330 1.00 10.17 89 ALA A O 1
ATOM 649 N N . LYS A 1 90 ? 19.850 24.819 25.134 1.00 9.23 90 LYS A N 1
ATOM 650 C CA . LYS A 1 90 ? 18.495 25.301 25.353 1.00 11.19 90 LYS A CA 1
ATOM 651 C C . LYS A 1 90 ? 17.568 24.270 25.991 1.00 12.21 90 LYS A C 1
ATOM 652 O O . LYS A 1 90 ? 16.437 24.629 26.307 1.00 13.16 90 LYS A O 1
ATOM 658 N N . LYS A 1 91 ? 18.003 23.028 26.187 1.00 9.73 91 LYS A N 1
ATOM 659 C CA . LYS A 1 91 ? 17.181 22.006 26.868 1.00 10.06 91 LYS A CA 1
ATOM 660 C C . LYS A 1 91 ? 17.823 21.464 28.127 1.00 13.18 91 LYS A C 1
ATOM 661 O O . LYS A 1 91 ? 17.259 20.558 28.752 1.00 12.87 91 LYS A O 1
ATOM 667 N N . ALA A 1 92 ? 18.962 22.011 28.534 1.00 8.62 92 ALA A N 1
ATOM 668 C CA . ALA A 1 92 ? 19.628 21.556 29.754 1.00 8.66 92 ALA A CA 1
ATOM 669 C C . ALA A 1 92 ? 18.787 21.923 30.969 1.00 12.77 92 ALA A C 1
ATOM 670 O O . ALA A 1 92 ? 17.930 22.816 30.918 1.00 13.82 92 ALA A O 1
ATOM 672 N N . SER A 1 93 ? 19.022 21.201 32.070 1.00 10.81 93 SER A N 1
ATOM 673 C CA . SER A 1 93 ? 18.473 21.563 33.372 1.00 10.79 93 SER A CA 1
ATOM 674 C C . SER A 1 93 ? 19.448 22.477 34.106 1.00 14.90 93 SER A C 1
ATOM 675 O O . SER A 1 93 ? 20.665 22.332 33.980 1.00 13.44 93 SER A O 1
ATOM 678 N N . VAL A 1 94 ? 18.899 23.409 34.892 1.00 12.67 94 VAL A N 1
ATOM 679 C CA . VAL A 1 94 ? 19.695 24.429 35.576 1.00 10.83 94 VAL A CA 1
ATOM 680 C C . VAL A 1 94 ? 19.353 24.406 37.055 1.00 16.91 94 VAL A C 1
ATOM 681 O O . VAL A 1 94 ? 18.173 24.364 37.405 1.00 14.62 94 VAL A O 1
ATOM 685 N N . VAL A 1 95 ? 20.375 24.455 37.922 1.00 9.96 95 VAL A N 1
ATOM 686 C CA . VAL A 1 95 ? 20.176 24.403 39.362 1.00 10.49 95 VAL A CA 1
ATOM 687 C C . VAL A 1 95 ? 20.854 25.620 39.984 1.00 11.89 95 VAL A C 1
ATOM 688 O O . VAL A 1 95 ? 22.053 25.840 39.787 1.00 11.55 95 VAL A O 1
ATOM 692 N N . ALA A 1 96 ? 20.088 26.420 40.731 1.00 9.28 96 ALA A N 1
ATOM 693 C CA . ALA A 1 96 ? 20.652 27.612 41.345 1.00 12.50 96 ALA A CA 1
ATOM 694 C C . ALA A 1 96 ? 21.413 27.221 42.595 1.00 14.08 96 ALA A C 1
ATOM 695 O O . ALA A 1 96 ? 20.841 26.594 43.496 1.00 11.41 96 ALA A O 1
ATOM 697 N N . VAL A 1 97 ? 22.686 27.601 42.671 1.00 8.38 97 VAL A N 1
ATOM 698 C CA . VAL A 1 97 ? 23.448 27.469 43.902 1.00 7.78 97 VAL A CA 1
ATOM 699 C C . VAL A 1 97 ? 23.850 28.883 44.310 1.00 17.36 97 VAL A C 1
ATOM 700 O O . VAL A 1 97 ? 24.817 29.445 43.787 1.00 13.74 97 VAL A O 1
ATOM 704 N N . LYS A 1 98 ? 23.129 29.477 45.248 1.00 11.52 98 LYS A N 1
ATOM 705 C CA . LYS A 1 98 ? 23.363 30.871 45.604 1.00 10.11 98 LYS A CA 1
ATOM 706 C C . LYS A 1 98 ? 24.434 30.930 46.690 1.00 14.65 98 LYS A C 1
ATOM 707 O O . LYS A 1 98 ? 24.220 30.421 47.805 1.00 11.87 98 LYS A O 1
ATOM 713 N N . VAL A 1 99 ? 25.583 31.550 46.376 1.00 14.66 99 VAL A N 1
ATOM 714 C CA . VAL A 1 99 ? 26.715 31.598 47.312 1.00 12.12 99 VAL A CA 1
ATOM 715 C C . VAL A 1 99 ? 27.181 33.035 47.509 1.00 13.02 99 VAL A C 1
ATOM 716 O O . VAL A 1 99 ? 28.052 33.308 48.346 1.00 18.24 99 VAL A O 1
ATOM 720 N N . LEU A 1 100 ? 26.625 33.959 46.730 1.00 13.15 100 LEU A N 1
ATOM 721 C CA . LEU A 1 100 ? 26.929 35.380 46.826 1.00 15.19 100 LEU A CA 1
ATOM 722 C C . LEU A 1 100 ? 25.649 36.159 47.108 1.00 19.52 100 LEU A C 1
ATOM 723 O O . LEU A 1 100 ? 24.580 35.810 46.606 1.00 17.83 100 LEU A O 1
ATOM 728 N N . GLY A 1 101 ? 25.782 37.252 47.862 1.00 18.65 101 GLY A N 1
ATOM 729 C CA . GLY A 1 101 ? 24.656 38.069 48.259 1.00 21.77 101 GLY A CA 1
ATOM 730 C C . GLY A 1 101 ? 24.243 39.051 47.181 1.00 24.62 101 GLY A C 1
ATOM 731 O O . GLY A 1 101 ? 24.758 39.059 46.059 1.00 23.93 101 GLY A O 1
ATOM 732 N N . ALA A 1 102 ? 23.280 39.905 47.536 1.00 20.75 102 ALA A N 1
ATOM 733 C CA . ALA A 1 102 ? 22.762 40.841 46.543 1.00 23.92 102 ALA A CA 1
ATOM 734 C C . ALA A 1 102 ? 23.818 41.814 46.042 1.00 21.75 102 ALA A C 1
ATOM 735 O O . ALA A 1 102 ? 23.717 42.289 44.903 1.00 26.45 102 ALA A O 1
ATOM 737 N N . ASP A 1 103 ? 24.869 42.081 46.813 1.00 29.79 103 ASP A N 1
ATOM 738 C CA . ASP A 1 103 ? 25.917 42.965 46.319 1.00 25.58 103 ASP A CA 1
ATOM 739 C C . ASP A 1 103 ? 27.032 42.228 45.573 1.00 35.97 103 ASP A C 1
ATOM 740 O O . ASP A 1 103 ? 28.033 42.853 45.203 1.00 37.54 103 ASP A O 1
ATOM 745 N N . GLY A 1 104 ? 26.876 40.925 45.326 1.00 28.30 104 GLY A N 1
ATOM 746 C CA . GLY A 1 104 ? 27.852 40.167 44.577 1.00 23.11 104 GLY A CA 1
ATOM 747 C C . GLY A 1 104 ? 29.035 39.657 45.377 1.00 28.05 104 GLY A C 1
ATOM 748 O O . GLY A 1 104 ? 29.956 39.072 44.792 1.00 37.94 104 GLY A O 1
ATOM 749 N N . SER A 1 105 ? 29.042 39.846 46.686 1.00 40.19 105 SER A N 1
ATOM 750 C CA . SER A 1 105 ? 30.137 39.379 47.515 1.00 37.91 105 SER A CA 1
ATOM 751 C C . SER A 1 105 ? 29.737 38.132 48.298 1.00 42.84 105 SER A C 1
ATOM 752 O O . SER A 1 105 ? 28.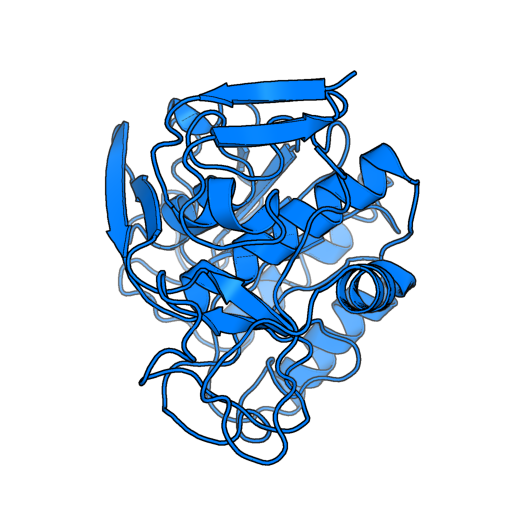555 37.876 48.568 1.00 28.13 105 SER A O 1
ATOM 755 N N . GLY A 1 106 ? 30.756 37.364 48.671 1.00 30.99 106 GLY A N 1
ATOM 756 C CA . GLY A 1 106 ? 30.603 36.256 49.599 1.00 31.51 106 GLY A CA 1
ATOM 757 C C . GLY A 1 106 ? 31.967 35.756 50.013 1.00 30.63 106 GLY A C 1
ATOM 758 O O . GLY A 1 106 ? 32.964 35.983 49.326 1.00 40.47 106 GLY A O 1
ATOM 759 N N . THR A 1 107 ? 32.009 35.103 51.162 1.00 29.03 107 THR A N 1
ATOM 760 C CA . THR A 1 107 ? 33.283 34.604 51.647 1.00 34.65 107 THR A CA 1
ATOM 761 C C . THR A 1 107 ? 33.630 33.291 50.967 1.00 23.57 107 THR A C 1
ATOM 762 O O . THR A 1 107 ? 32.764 32.599 50.442 1.00 19.47 107 THR A O 1
ATOM 766 N N . ASN A 1 108 ? 34.915 32.942 50.994 1.00 18.34 108 ASN A N 1
ATOM 767 C CA . ASN A 1 108 ? 35.348 31.673 50.422 1.00 19.81 108 ASN A CA 1
ATOM 768 C C . ASN A 1 108 ? 34.626 30.499 51.062 1.00 20.07 108 ASN A C 1
ATOM 769 O O . ASN A 1 108 ? 34.281 29.535 50.381 1.00 15.87 108 ASN A O 1
ATOM 774 N N . SER A 1 109 ? 34.391 30.534 52.373 1.00 20.21 109 SER A N 1
ATOM 775 C CA . SER A 1 109 ? 33.773 29.351 52.949 1.00 19.52 109 SER A CA 1
ATOM 776 C C . SER A 1 109 ? 32.331 29.166 52.449 1.00 15.83 109 SER A C 1
ATOM 777 O O . SER A 1 109 ? 31.903 28.025 52.227 1.00 19.87 109 SER A O 1
ATOM 780 N N . GLN A 1 110 ? 31.589 30.265 52.211 1.00 15.03 110 GLN A N 1
ATOM 781 C CA . GLN A 1 110 ? 30.221 30.142 51.669 1.00 18.02 110 GLN A CA 1
ATOM 782 C C . GLN A 1 110 ? 30.235 29.568 50.260 1.00 15.62 110 GLN A C 1
ATOM 783 O O . GLN A 1 110 ? 29.354 28.773 49.881 1.00 16.05 110 GLN A O 1
ATOM 789 N N . VAL A 1 111 ? 31.193 30.020 49.443 1.00 13.41 111 VAL A N 1
ATOM 790 C CA . VAL A 1 111 ? 31.317 29.488 48.080 1.00 12.19 111 VAL A CA 1
ATOM 791 C C . VAL A 1 111 ? 31.632 28.003 48.119 1.00 12.22 111 VAL A C 1
ATOM 792 O O . VAL A 1 111 ? 31.038 27.191 47.384 1.00 13.21 111 VAL A O 1
ATOM 796 N N . ILE A 1 112 ? 32.609 27.618 48.954 1.00 13.26 112 ILE A N 1
ATOM 797 C CA . ILE A 1 112 ? 33.003 26.220 48.995 1.00 7.05 112 ILE A CA 1
ATOM 798 C C . ILE A 1 112 ? 31.849 25.357 49.474 1.00 11.14 112 ILE A C 1
ATOM 799 O O . ILE A 1 112 ? 31.648 24.246 48.970 1.00 13.74 112 ILE A O 1
ATOM 804 N N . ALA A 1 113 ? 31.075 25.849 50.457 1.00 11.61 113 ALA A N 1
ATOM 805 C CA . ALA A 1 113 ? 29.890 25.117 50.922 1.00 12.50 113 ALA A CA 1
ATOM 806 C C . ALA A 1 113 ? 28.898 24.882 49.781 1.00 16.01 113 ALA A C 1
ATOM 807 O O . ALA A 1 113 ? 28.297 23.800 49.682 1.00 14.85 113 ALA A O 1
ATOM 809 N N . GLY A 1 114 ? 28.736 25.866 48.890 1.00 14.88 114 GLY A N 1
ATOM 810 C CA . GLY A 1 114 ? 27.843 25.656 47.750 1.00 14.50 114 GLY A CA 1
ATOM 811 C C . GLY A 1 114 ? 28.384 24.636 46.762 1.00 11.51 114 GLY A C 1
ATOM 812 O O . GLY A 1 114 ? 27.636 23.801 46.226 1.00 13.20 114 GLY A O 1
ATOM 813 N N . MET A 1 115 ? 29.702 24.674 46.522 1.00 11.37 115 MET A N 1
ATOM 814 C CA . MET A 1 115 ? 30.327 23.684 45.642 1.00 9.06 115 MET A CA 1
ATOM 815 C C . MET A 1 115 ? 30.156 22.276 46.184 1.00 12.81 115 MET A C 1
ATOM 816 O O . MET A 1 115 ? 29.834 21.337 45.428 1.00 17.09 115 MET A O 1
ATOM 821 N N . ASP A 1 116 ? 30.387 22.121 47.496 1.00 12.97 116 ASP A N 1
ATOM 822 C CA A ASP A 1 116 ? 30.219 20.828 48.145 0.59 16.55 116 ASP A CA 1
ATOM 823 C CA B ASP A 1 116 ? 30.216 20.831 48.159 0.41 16.55 116 ASP A CA 1
ATOM 824 C C . ASP A 1 116 ? 28.781 20.330 48.032 1.00 14.43 116 ASP A C 1
ATOM 825 O O . ASP A 1 116 ? 28.542 19.134 47.761 1.00 17.83 116 ASP A O 1
ATOM 834 N N . TRP A 1 117 ? 27.807 21.227 48.247 1.00 13.93 117 TRP A N 1
ATOM 835 C CA . TRP A 1 117 ? 26.403 20.839 48.101 1.00 15.69 117 TRP A CA 1
ATOM 836 C C . TRP A 1 117 ? 26.129 20.314 46.702 1.00 18.29 117 TRP A C 1
ATOM 837 O O . TRP A 1 117 ? 25.452 19.284 46.522 1.00 14.85 117 TRP A O 1
ATOM 848 N N . ALA A 1 118 ? 26.666 21.002 45.691 1.00 13.77 118 ALA A N 1
ATOM 849 C CA . ALA A 1 118 ? 26.376 20.608 44.314 1.00 10.61 118 ALA A CA 1
ATOM 850 C C . ALA A 1 118 ? 26.962 19.238 43.985 1.00 13.55 118 ALA A C 1
ATOM 851 O O . ALA A 1 118 ? 26.348 18.440 43.252 1.00 14.76 118 ALA A O 1
ATOM 853 N N . VAL A 1 119 ? 28.173 18.958 44.471 1.00 12.34 119 VAL A N 1
ATOM 854 C CA . VAL A 1 119 ? 28.768 17.642 44.204 1.00 15.29 119 VAL A CA 1
ATOM 855 C C . VAL A 1 119 ? 27.892 16.538 44.806 1.00 14.88 119 VAL A C 1
ATOM 856 O O . VAL A 1 119 ? 27.614 15.512 44.159 1.00 17.49 119 VAL A O 1
ATOM 860 N N . LYS A 1 120 ? 27.441 16.739 46.049 1.00 17.31 120 LYS A N 1
ATOM 861 C CA . LYS A 1 120 ? 26.546 15.758 46.678 1.00 16.36 120 LYS A CA 1
ATOM 862 C C . LYS A 1 120 ? 25.275 15.570 45.869 1.00 17.05 120 LYS A C 1
ATOM 863 O O . LYS A 1 120 ? 24.811 14.442 45.659 1.00 20.72 120 LYS A O 1
ATOM 869 N N . ASP A 1 121 ? 24.676 16.678 45.427 1.00 19.83 121 ASP A N 1
ATOM 870 C CA . ASP A 1 121 ? 23.449 16.596 44.644 1.00 18.77 121 ASP A CA 1
ATOM 871 C C . ASP A 1 121 ? 23.667 15.854 43.332 1.00 18.26 121 ASP A C 1
ATOM 872 O O . ASP A 1 121 ? 22.816 15.072 42.895 1.00 18.27 121 ASP A O 1
ATOM 877 N N . SER A 1 122 ? 24.806 16.082 42.682 1.00 15.14 122 SER A N 1
ATOM 878 C CA A SER A 1 122 ? 25.043 15.410 41.417 0.64 13.95 122 SER A CA 1
ATOM 879 C CA B SER A 1 122 ? 25.093 15.412 41.422 0.36 14.05 122 SER A CA 1
ATOM 880 C C . SER A 1 122 ? 25.184 13.906 41.619 1.00 19.29 122 SER A C 1
ATOM 881 O O . SER A 1 122 ? 24.712 13.130 40.789 1.00 18.99 122 SER A O 1
ATOM 886 N N . LYS A 1 123 ? 25.817 13.476 42.719 1.00 19.91 123 LYS A N 1
ATOM 887 C CA . LYS A 1 123 ? 25.840 12.043 43.031 1.00 22.56 123 LYS A CA 1
ATOM 888 C C . LYS A 1 123 ? 24.422 11.515 43.268 1.00 26.20 123 LYS A C 1
ATOM 889 O O . LYS A 1 123 ? 24.020 10.504 42.681 1.00 27.68 123 LYS A O 1
ATOM 895 N N . SER A 1 124 ? 23.630 12.220 44.084 1.00 21.14 124 SER A N 1
ATOM 896 C CA A SER A 1 124 ? 22.282 11.751 44.396 0.46 23.40 124 SER A CA 1
ATOM 897 C CA B SER A 1 124 ? 22.285 11.749 44.394 0.54 23.38 124 SER A CA 1
ATOM 898 C C . SER A 1 124 ? 21.420 11.618 43.146 1.00 32.28 124 SER A C 1
ATOM 899 O O . SER A 1 124 ? 20.581 10.717 43.073 1.00 34.02 124 SER A O 1
ATOM 904 N N . ARG A 1 125 ? 21.609 12.502 42.153 1.00 19.96 125 ARG A N 1
ATOM 905 C CA . ARG A 1 125 ? 20.870 12.470 40.889 1.00 24.58 125 ARG A CA 1
ATOM 906 C C . ARG A 1 125 ? 21.361 11.402 39.922 1.00 25.28 125 ARG A C 1
ATOM 907 O O . ARG A 1 125 ? 20.747 11.222 38.867 1.00 35.36 125 ARG A O 1
ATOM 915 N N . GLY A 1 126 ? 22.463 10.734 40.229 1.00 19.37 126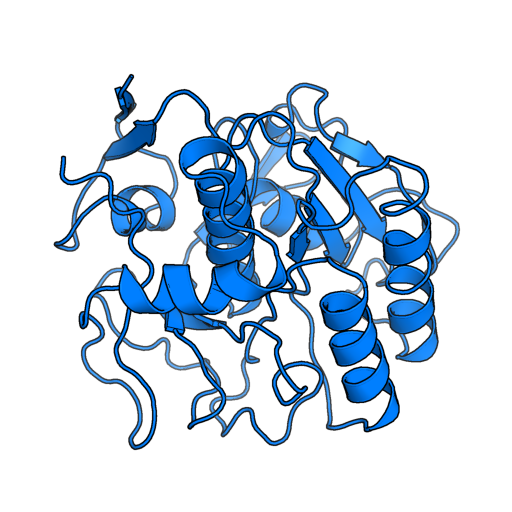 GLY A N 1
ATOM 916 C CA . GLY A 1 126 ? 23.127 9.869 39.282 1.00 24.42 126 GLY A CA 1
ATOM 917 C C . GLY A 1 126 ? 23.734 10.594 38.102 1.00 30.36 126 GLY A C 1
ATOM 918 O O . GLY A 1 126 ? 23.821 10.013 37.018 1.00 24.06 126 GLY A O 1
ATOM 919 N N . ALA A 1 127 ? 24.150 11.854 38.275 1.00 21.79 127 ALA A N 1
ATOM 920 C CA . ALA A 1 127 ? 24.668 12.673 37.172 1.00 19.49 127 ALA A CA 1
ATOM 921 C C . ALA A 1 127 ? 26.195 12.701 37.120 1.00 24.48 127 ALA A C 1
ATOM 922 O O . ALA A 1 127 ? 26.780 13.511 36.381 1.00 21.77 127 ALA A O 1
ATOM 924 N N . THR A 1 128 ? 26.856 11.831 37.871 1.00 24.25 128 THR A N 1
ATOM 925 C CA . THR A 1 128 ? 28.310 11.778 37.836 1.00 20.65 128 THR A CA 1
ATOM 926 C C . THR A 1 128 ? 28.805 11.509 36.423 1.00 24.34 128 THR A C 1
ATOM 927 O O . THR A 1 128 ? 28.352 10.571 35.765 1.00 20.28 128 THR A O 1
ATOM 931 N N . GLY A 1 129 ? 29.742 12.348 35.958 1.00 16.77 129 GLY A N 1
ATOM 932 C CA . GLY A 1 129 ? 30.275 12.276 34.622 1.00 15.42 129 GLY A CA 1
ATOM 933 C C . GLY A 1 129 ? 29.456 12.984 33.576 1.00 17.49 129 GLY A C 1
ATOM 934 O O . GLY A 1 129 ? 29.927 13.123 32.445 1.00 23.40 129 GLY A O 1
ATOM 935 N N . LYS A 1 130 ? 28.262 13.457 33.911 1.00 16.63 130 LYS A N 1
ATOM 936 C CA . LYS A 1 130 ? 27.443 14.186 32.948 1.00 18.24 130 LYS A CA 1
ATOM 937 C C . LYS A 1 130 ? 26.762 15.359 33.634 1.00 10.07 130 LYS A C 1
ATOM 938 O O . LYS A 1 130 ? 25.559 15.597 33.519 1.00 16.08 130 LYS A O 1
ATOM 944 N N . SER A 1 131 ? 27.558 16.143 34.364 1.00 12.61 131 SER A N 1
ATOM 945 C CA A SER A 1 131 ? 27.105 17.308 35.121 0.51 11.54 131 SER A CA 1
ATOM 946 C CA B SER A 1 131 ? 27.036 17.343 34.991 0.49 11.42 131 SER A CA 1
ATOM 947 C C . SER A 1 131 ? 28.069 18.441 34.821 1.00 7.07 131 SER A C 1
ATOM 948 O O . SER A 1 131 ? 29.249 18.181 34.563 1.00 8.00 131 SER A O 1
ATOM 953 N N . VAL A 1 132 ? 27.582 19.696 34.946 1.00 7.87 132 VAL A N 1
ATOM 954 C CA . VAL A 1 132 ? 28.378 20.879 34.619 1.00 7.08 132 VAL A CA 1
ATOM 955 C C . VAL A 1 132 ? 28.220 21.885 35.743 1.00 7.48 132 VAL A C 1
ATOM 956 O O . VAL A 1 132 ? 27.131 22.033 36.310 1.00 9.75 132 VAL A O 1
ATOM 960 N N . MET A 1 133 ? 29.318 22.531 36.114 1.00 7.75 133 MET A N 1
ATOM 961 C CA . MET A 1 133 ? 29.259 23.601 37.087 1.00 7.08 133 MET A CA 1
ATOM 962 C C . MET A 1 133 ? 29.867 24.842 36.476 1.00 8.90 133 MET A C 1
ATOM 963 O O . MET A 1 133 ? 30.949 24.777 35.891 1.00 9.77 133 MET A O 1
ATOM 968 N N . ASN A 1 134 ? 29.190 25.971 36.631 1.00 9.58 134 ASN A N 1
ATOM 969 C CA . ASN A 1 134 ? 29.721 27.237 36.144 1.00 5.85 134 ASN A CA 1
ATOM 970 C C . ASN A 1 134 ? 30.068 28.136 37.329 1.00 10.78 134 ASN A C 1
ATOM 971 O O . ASN A 1 134 ? 29.217 28.396 38.190 1.00 9.43 134 ASN A O 1
ATOM 976 N N . MET A 1 135 ? 31.282 28.695 37.326 1.00 9.61 135 MET A N 1
ATOM 977 C CA . MET A 1 135 ? 31.715 29.587 38.413 1.00 6.44 135 MET A CA 1
ATOM 978 C C . MET A 1 135 ? 32.175 30.889 37.779 1.00 9.34 135 MET A C 1
ATOM 979 O O . MET A 1 135 ? 33.308 30.981 37.326 1.00 10.57 135 MET A O 1
ATOM 984 N N . SER A 1 136 ? 31.298 31.870 37.728 1.00 12.47 136 SER A N 1
ATOM 985 C CA . SER A 1 136 ? 31.656 33.179 37.184 1.00 14.73 136 SER A CA 1
ATOM 986 C C . SER A 1 136 ? 32.016 34.123 38.306 1.00 17.03 136 SER A C 1
ATOM 987 O O . SER A 1 136 ? 31.373 35.130 38.499 1.00 28.36 136 SER A O 1
ATOM 990 N N . LEU A 1 137 ? 32.962 33.731 39.133 1.00 15.35 137 LEU A N 1
ATOM 991 C CA . LEU A 1 137 ? 33.425 34.532 40.246 1.00 17.27 137 LEU A CA 1
ATOM 992 C C . LEU A 1 137 ? 34.875 34.139 40.477 1.00 22.20 137 LEU A C 1
ATOM 993 O O . LEU A 1 137 ? 35.346 33.108 40.002 1.00 19.10 137 LEU A O 1
ATOM 998 N N . GLY A 1 138 ? 35.589 34.978 41.186 1.00 27.77 138 GLY A N 1
ATOM 999 C CA . GLY A 1 138 ? 37.014 34.738 41.317 1.00 19.99 138 GLY A CA 1
ATOM 1000 C C . GLY A 1 138 ? 37.536 35.652 42.392 1.00 22.99 138 GLY A C 1
ATOM 1001 O O . GLY A 1 138 ? 36.854 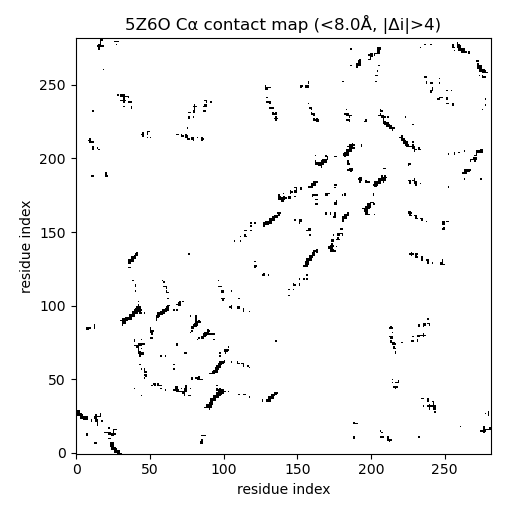36.581 42.836 1.00 22.72 138 GLY A O 1
ATOM 1002 N N . GLY A 1 139 ? 38.748 35.377 42.818 1.00 17.47 139 GLY A N 1
ATOM 1003 C CA . GLY A 1 139 ? 39.304 36.212 43.848 1.00 22.83 139 GLY A CA 1
ATOM 1004 C C . GLY A 1 139 ? 40.765 35.948 43.964 1.00 17.38 139 GLY A C 1
ATOM 1005 O O . GLY A 1 139 ? 41.366 35.347 43.076 1.00 17.45 139 GLY A O 1
ATOM 1006 N N . ALA A 1 140 ? 41.334 36.439 45.055 1.00 18.34 140 ALA A N 1
ATOM 1007 C CA . ALA A 1 140 ? 42.757 36.270 45.288 1.00 19.27 140 ALA A CA 1
ATOM 1008 C C . ALA A 1 140 ? 43.078 34.788 45.421 1.00 18.10 140 ALA A C 1
ATOM 1009 O O . ALA A 1 140 ? 42.209 33.959 45.706 1.00 16.55 140 ALA A O 1
ATOM 1011 N N . TYR A 1 141 ? 44.342 34.461 45.200 1.00 17.56 141 TYR A N 1
ATOM 1012 C CA . TYR A 1 141 ? 44.792 33.087 45.293 1.00 13.79 141 TYR A CA 1
ATOM 1013 C C . TYR A 1 141 ? 44.416 32.478 46.634 1.00 16.02 141 TYR A C 1
ATOM 1014 O O . TYR A 1 141 ? 44.576 33.105 47.687 1.00 15.30 141 TYR A O 1
ATOM 1023 N N . SER A 1 142 ? 43.917 31.246 46.590 1.00 14.26 142 SER A N 1
ATOM 1024 C CA . SER A 1 142 ? 43.546 30.522 47.803 1.00 13.65 142 SER A CA 1
ATOM 1025 C C . SER A 1 142 ? 43.754 29.033 47.552 1.00 18.26 142 SER A C 1
ATOM 1026 O O . SER A 1 142 ? 43.103 28.464 46.664 1.00 11.89 142 SER A O 1
ATOM 1029 N N . ARG A 1 143 ? 44.670 28.399 48.305 1.00 13.49 143 ARG A N 1
ATOM 1030 C CA . ARG A 1 143 ? 44.853 26.957 48.171 1.00 14.43 143 ARG A CA 1
ATOM 1031 C C . ARG A 1 143 ? 43.544 26.217 48.454 1.00 10.55 143 ARG A C 1
ATOM 1032 O O . ARG A 1 143 ? 43.205 25.260 47.750 1.00 14.49 143 ARG A O 1
ATOM 1040 N N . ALA A 1 144 ? 42.788 26.662 49.445 1.00 10.55 144 ALA A N 1
ATOM 1041 C CA . ALA A 1 144 ? 41.547 25.976 49.800 1.00 12.16 144 ALA A CA 1
ATOM 1042 C C . ALA A 1 144 ? 40.531 26.051 48.656 1.00 11.23 144 ALA A C 1
ATOM 1043 O O . ALA A 1 144 ? 39.856 25.064 48.341 1.00 11.58 144 ALA A O 1
ATOM 1045 N N . MET A 1 145 ? 40.392 27.217 48.051 1.00 17.60 145 MET A N 1
ATOM 1046 C CA . MET A 1 145 ? 39.491 27.325 46.902 1.00 12.63 145 MET A CA 1
ATOM 1047 C C . MET A 1 145 ? 39.964 26.461 45.729 1.00 11.59 145 MET A C 1
ATOM 1048 O O . MET A 1 145 ? 39.146 25.800 45.063 1.00 10.92 145 MET A O 1
ATOM 1053 N N . ASN A 1 146 ? 41.278 26.426 45.456 1.00 8.34 146 ASN A N 1
ATOM 1054 C CA . ASN A 1 146 ? 41.780 25.568 44.389 1.00 10.91 146 ASN A CA 1
ATOM 1055 C C . ASN A 1 146 ? 41.553 24.093 44.688 1.00 12.03 146 ASN A C 1
ATOM 1056 O O . ASN A 1 146 ? 41.199 23.326 43.786 1.00 12.80 146 ASN A O 1
ATOM 1061 N N . ASP A 1 147 ? 41.749 23.668 45.952 1.00 7.72 147 ASP A N 1
ATOM 1062 C CA . ASP A 1 147 ? 41.456 22.276 46.317 1.00 11.86 147 ASP A CA 1
ATOM 1063 C C . ASP A 1 147 ? 39.987 21.943 46.098 1.00 9.97 147 ASP A C 1
ATOM 1064 O O . ASP A 1 147 ? 39.654 20.828 45.655 1.00 14.66 147 ASP A O 1
ATOM 1069 N N . ALA A 1 148 ? 39.100 22.848 46.516 1.00 10.96 148 ALA A N 1
ATOM 1070 C CA . ALA A 1 148 ? 37.669 22.595 46.357 1.00 12.19 148 ALA A CA 1
ATOM 1071 C C . ALA A 1 148 ? 37.310 22.444 44.882 1.00 13.21 148 ALA A C 1
ATOM 1072 O O . ALA A 1 148 ? 36.526 21.554 44.510 1.00 12.62 148 ALA A O 1
ATOM 1074 N N . ALA A 1 149 ? 37.850 23.326 44.040 1.00 9.54 149 ALA A N 1
ATOM 1075 C CA . ALA A 1 149 ? 37.583 23.235 42.595 1.00 12.85 149 ALA A CA 1
ATOM 1076 C C . ALA A 1 149 ? 38.096 21.925 42.005 1.00 13.20 149 ALA A C 1
ATOM 1077 O O . ALA A 1 149 ? 37.407 21.261 41.190 1.00 14.53 149 ALA A O 1
ATOM 1079 N N . ALA A 1 150 ? 39.327 21.542 42.377 1.00 13.67 150 ALA A N 1
ATOM 1080 C CA . ALA A 1 150 ? 39.865 20.285 41.875 1.00 12.39 150 ALA A CA 1
ATOM 1081 C C . ALA A 1 150 ? 39.005 19.117 42.324 1.00 13.27 150 ALA A C 1
ATOM 1082 O O . ALA A 1 150 ? 38.828 18.152 41.583 1.00 17.76 150 ALA A O 1
ATOM 1084 N N . ASN A 1 151 ? 38.475 19.179 43.543 1.00 16.01 151 ASN A N 1
ATOM 1085 C CA . ASN A 1 151 ? 37.614 18.103 44.012 1.00 19.67 151 ASN A CA 1
ATOM 1086 C C . ASN A 1 151 ? 36.320 18.022 43.203 1.00 20.59 151 ASN A C 1
ATOM 1087 O O . ASN A 1 151 ? 35.785 16.924 42.986 1.00 14.88 151 ASN A O 1
ATOM 1092 N N . VAL A 1 152 ? 35.755 19.171 42.811 1.00 12.39 152 VAL A N 1
ATOM 1093 C CA . VAL A 1 152 ? 34.564 19.129 41.949 1.00 9.26 152 VAL A CA 1
ATOM 1094 C C . VAL A 1 152 ? 34.852 18.290 40.715 1.00 10.88 152 VAL A C 1
ATOM 1095 O O . VAL A 1 152 ? 34.050 17.424 40.321 1.00 14.09 152 VAL A O 1
ATOM 1099 N N . VAL A 1 153 ? 35.969 18.587 40.047 1.00 12.90 153 VAL A N 1
ATOM 1100 C CA . VAL A 1 153 ? 36.257 17.899 38.787 1.00 11.64 153 VAL A CA 1
ATOM 1101 C C . VAL A 1 153 ? 36.536 16.419 39.042 1.00 16.09 153 VAL A C 1
ATOM 1102 O O . VAL A 1 153 ? 36.067 15.541 38.310 1.00 14.33 153 VAL A O 1
ATOM 1106 N N . ARG A 1 154 ? 37.287 16.120 40.102 1.00 13.42 154 ARG A N 1
ATOM 1107 C CA . ARG A 1 154 ? 37.606 14.727 40.418 1.00 18.66 154 ARG A CA 1
ATOM 1108 C C . ARG A 1 154 ? 36.349 13.923 40.739 1.00 17.73 154 ARG A C 1
ATOM 1109 O O . ARG A 1 154 ? 36.330 12.702 40.546 1.00 21.40 154 ARG A O 1
ATOM 1117 N N . SER A 1 155 ? 35.283 14.590 41.192 1.00 13.28 155 SER A N 1
ATOM 1118 C CA . SER A 1 155 ? 34.008 13.947 41.524 1.00 16.60 155 SER A CA 1
ATOM 1119 C C . SER A 1 155 ? 33.069 13.808 40.334 1.00 14.29 155 SER A C 1
ATOM 1120 O O . SER A 1 155 ? 31.905 13.448 40.539 1.00 21.22 155 SER A O 1
ATOM 1123 N N . GLY A 1 156 ? 33.552 14.076 39.114 1.00 14.71 156 GLY A N 1
ATOM 1124 C CA . GLY A 1 156 ? 32.753 13.892 37.915 1.00 14.96 156 GLY A CA 1
ATOM 1125 C C . GLY A 1 156 ? 31.878 15.064 37.495 1.00 18.74 156 GLY A C 1
ATOM 1126 O O . GLY A 1 156 ? 30.850 14.850 36.832 1.00 16.33 156 GLY A O 1
ATOM 1127 N N . VAL A 1 157 ? 32.231 16.298 37.862 1.00 11.95 157 VAL A N 1
ATOM 1128 C CA . VAL A 1 157 ? 31.496 17.493 37.440 1.00 10.38 157 VAL A CA 1
ATOM 1129 C C . VAL A 1 157 ? 32.457 18.403 36.662 1.00 12.33 157 VAL A C 1
ATOM 1130 O O . VAL A 1 157 ? 33.499 18.797 37.191 1.00 12.38 157 VAL A O 1
ATOM 1134 N N . PHE A 1 158 ? 32.106 18.729 35.409 1.00 9.31 158 PHE A N 1
ATOM 1135 C CA . PHE A 1 158 ? 32.929 19.622 34.598 1.00 10.04 158 PHE A CA 1
ATOM 1136 C C . PHE A 1 158 ? 32.816 21.018 35.188 1.00 9.19 158 PHE A C 1
ATOM 1137 O O . PHE A 1 158 ? 31.738 21.421 35.626 1.00 11.41 158 PHE A O 1
ATOM 1145 N N . LEU A 1 159 ? 33.930 21.762 35.219 1.00 8.40 159 LEU A N 1
ATOM 1146 C CA . LEU A 1 159 ? 33.895 23.043 35.909 1.00 8.12 159 LEU A CA 1
ATOM 1147 C C . LEU A 1 159 ? 34.472 24.117 35.000 1.00 6.53 159 LEU A C 1
ATOM 1148 O O . LEU A 1 159 ? 35.664 24.087 34.673 1.00 10.85 159 LEU A O 1
ATOM 1153 N N A SER A 1 160 ? 33.621 25.052 34.575 0.38 7.21 160 SER A N 1
ATOM 1154 N N B SER A 1 160 ? 33.631 25.034 34.534 0.62 7.14 160 SER A N 1
ATOM 1155 C CA A SER A 1 160 ? 34.024 26.221 33.798 0.38 6.21 160 SER A CA 1
ATOM 1156 C CA B SER A 1 160 ? 34.103 26.192 33.783 0.62 6.13 160 SER A CA 1
ATOM 1157 C C A SER A 1 160 ? 34.190 27.416 34.733 0.38 8.97 160 SER A C 1
ATOM 1158 C C B SER A 1 160 ? 34.208 27.392 34.717 0.62 9.00 160 SER A C 1
ATOM 1159 O O A SER A 1 160 ? 33.289 27.716 35.521 0.38 9.18 160 SER A O 1
ATOM 1160 O O B SER A 1 160 ? 33.283 27.672 35.482 0.62 9.17 160 SER A O 1
ATOM 1165 N N . VAL A 1 161 ? 35.334 28.103 34.643 1.00 7.17 161 VAL A N 1
ATOM 1166 C CA . VAL A 1 161 ? 35.664 29.194 35.556 1.00 7.59 161 VAL A CA 1
ATOM 1167 C C . VAL A 1 161 ? 36.041 30.443 34.780 1.00 10.57 161 VAL A C 1
ATOM 1168 O O . VAL A 1 161 ? 36.863 30.373 33.859 1.00 8.76 161 VAL A O 1
ATOM 1172 N N . ALA A 1 162 ? 35.504 31.592 35.203 1.00 9.24 162 ALA A N 1
ATOM 1173 C CA . ALA A 1 162 ? 35.925 32.867 34.637 1.00 9.24 162 ALA A CA 1
ATOM 1174 C C . ALA A 1 162 ? 37.389 33.131 34.966 1.00 11.46 162 ALA A C 1
ATOM 1175 O O . ALA A 1 162 ? 37.847 32.913 36.096 1.00 13.70 162 ALA A O 1
ATOM 1177 N N . ALA A 1 163 ? 38.137 33.628 33.985 1.00 9.62 163 ALA A N 1
ATOM 1178 C CA . ALA A 1 163 ? 39.565 33.842 34.258 1.00 11.52 163 ALA A CA 1
ATOM 1179 C C . ALA A 1 163 ? 39.810 35.036 35.168 1.00 13.55 163 ALA A C 1
ATOM 1180 O O . ALA A 1 163 ? 40.871 35.095 35.818 1.00 16.24 163 ALA A O 1
ATOM 1182 N N . GLY A 1 164 ? 38.872 35.985 35.227 1.00 10.79 164 GLY A N 1
ATOM 1183 C CA . GLY A 1 164 ? 39.068 37.200 35.994 1.00 10.58 164 GLY A CA 1
ATOM 1184 C C . GLY A 1 164 ? 39.213 38.418 35.091 1.00 15.00 164 GLY A C 1
ATOM 1185 O O . GLY A 1 164 ? 39.475 38.319 33.879 1.00 13.36 164 GLY A O 1
ATOM 1186 N N . ASN A 1 165 ? 39.012 39.583 35.689 1.00 15.19 165 ASN A N 1
ATOM 1187 C CA . ASN A 1 165 ? 38.877 40.828 34.937 1.00 13.55 165 ASN A CA 1
ATOM 1188 C C . ASN A 1 165 ? 39.941 41.872 35.272 1.00 21.17 165 ASN A C 1
ATOM 1189 O O . ASN A 1 165 ? 39.681 43.061 35.121 1.00 20.73 165 ASN A O 1
ATOM 1194 N N . GLU A 1 166 ? 41.127 41.473 35.719 1.00 16.98 166 GLU A N 1
ATOM 1195 C CA . GLU A 1 166 ? 42.093 42.461 36.190 1.00 21.07 166 GLU A CA 1
ATOM 1196 C C . GLU A 1 166 ? 43.244 42.668 35.214 1.00 22.72 166 GLU A C 1
ATOM 1197 O O . GLU A 1 166 ? 44.272 43.247 35.594 1.00 26.12 166 GLU A O 1
ATOM 1203 N N . ALA A 1 167 ? 43.090 42.223 33.965 1.00 19.15 167 ALA A N 1
ATOM 1204 C CA . ALA A 1 167 ? 44.128 42.342 32.954 1.00 17.93 167 ALA A CA 1
ATOM 1205 C C . ALA A 1 167 ? 45.473 41.882 33.514 1.00 29.99 167 ALA A C 1
ATOM 1206 O O . ALA A 1 167 ? 46.493 42.575 33.432 1.00 20.53 167 ALA A O 1
ATOM 1208 N N . GLN A 1 168 ? 45.477 40.706 34.129 1.00 17.97 168 GLN A N 1
ATOM 1209 C CA . GLN A 1 168 ? 46.717 40.163 34.635 1.00 21.87 168 GLN A CA 1
ATOM 1210 C C . GLN A 1 168 ? 46.765 38.666 34.386 1.00 18.60 168 GLN A C 1
ATOM 1211 O O . GLN A 1 168 ? 45.791 38.044 33.937 1.00 15.66 168 GLN A O 1
ATOM 1217 N N . ASP A 1 169 ? 47.913 38.078 34.695 1.00 17.65 169 ASP A N 1
ATOM 1218 C CA . ASP A 1 169 ? 48.055 36.637 34.572 1.00 18.82 169 ASP A CA 1
ATOM 1219 C C . ASP A 1 169 ? 47.124 35.929 35.548 1.00 20.90 169 ASP A C 1
ATOM 1220 O O . ASP A 1 169 ? 47.183 36.155 36.756 1.00 22.24 169 ASP A O 1
ATOM 1225 N N . ALA A 1 170 ? 46.271 35.051 35.027 1.00 15.70 170 ALA A N 1
ATOM 1226 C CA . ALA A 1 170 ? 45.272 34.413 35.874 1.00 15.02 170 ALA A CA 1
ATOM 1227 C C . ALA A 1 170 ? 45.857 33.382 36.820 1.00 15.48 170 ALA A C 1
ATOM 1228 O O . ALA A 1 170 ? 45.112 32.833 37.635 1.00 18.22 170 ALA A O 1
ATOM 1230 N N . SER A 1 171 ? 47.155 33.081 36.752 1.00 19.38 171 SER A N 1
ATOM 1231 C CA . SER A 1 171 ? 47.701 32.140 37.723 1.00 19.85 171 SER A CA 1
ATOM 1232 C C . SER A 1 171 ? 47.675 32.683 39.149 1.00 19.58 171 SER A C 1
ATOM 1233 O O . SER A 1 171 ? 47.834 31.898 40.092 1.00 26.61 171 SER A O 1
ATOM 1236 N N . ASN A 1 172 ? 47.459 33.985 39.333 1.00 17.38 172 ASN A N 1
ATOM 1237 C CA . ASN A 1 172 ? 47.369 34.598 40.658 1.00 31.02 172 ASN A CA 1
ATOM 1238 C C . ASN A 1 172 ? 45.951 34.649 41.193 1.00 30.99 172 ASN A C 1
ATOM 1239 O O . ASN A 1 172 ? 45.695 35.347 42.184 1.00 26.29 172 ASN A O 1
ATOM 1244 N N . SER A 1 173 ? 45.024 33.932 40.570 1.00 21.88 173 SER A N 1
ATOM 1245 C CA A SER A 1 173 ? 43.619 34.003 40.922 0.69 16.75 173 SER A CA 1
ATOM 1246 C CA B SER A 1 173 ? 43.620 34.005 40.939 0.31 16.92 173 SER A CA 1
ATOM 1247 C C . SER A 1 173 ? 43.085 32.606 41.186 1.00 15.56 173 SER A C 1
ATOM 1248 O O . SER A 1 173 ? 43.561 31.631 40.601 1.00 16.61 173 SER A O 1
ATOM 1253 N N . SER A 1 174 ? 42.089 32.523 42.068 1.00 13.32 174 SER A N 1
ATOM 1254 C CA . SER A 1 174 ? 41.441 31.272 42.401 1.00 9.66 174 SER A CA 1
ATOM 1255 C C . SER A 1 174 ? 39.943 31.433 42.217 1.00 11.67 174 SER A C 1
ATOM 1256 O O . SER A 1 174 ? 39.384 32.444 42.633 1.00 13.54 174 SER A O 1
ATOM 1259 N N . PRO A 1 175 ? 39.258 30.439 41.627 1.00 12.34 175 PRO A N 1
ATOM 1260 C CA . PRO A 1 175 ? 39.764 29.122 41.217 1.00 10.53 175 PRO A CA 1
ATOM 1261 C C . PRO A 1 175 ? 40.335 29.058 39.786 1.00 9.16 175 PRO A C 1
ATOM 1262 O O . PRO A 1 175 ? 40.602 27.955 39.318 1.00 11.58 175 PRO A O 1
ATOM 1266 N N . ALA A 1 176 ? 40.601 30.207 39.134 1.00 9.16 176 ALA A N 1
ATOM 1267 C CA . ALA A 1 176 ? 41.113 30.158 37.762 1.00 12.12 176 ALA A CA 1
ATOM 1268 C C . ALA A 1 176 ? 42.392 29.344 37.650 1.00 12.48 176 ALA A C 1
ATOM 1269 O O . ALA A 1 176 ? 42.639 28.717 36.609 1.00 14.73 176 ALA A O 1
ATOM 1271 N N . SER A 1 177 ? 43.231 29.355 38.695 1.00 13.40 177 SER A N 1
ATOM 1272 C CA . SER A 1 177 ? 44.516 28.673 38.657 1.00 13.63 177 SER A CA 1
ATOM 1273 C C . SER A 1 177 ? 44.430 27.222 39.097 1.00 16.08 177 SER A C 1
ATOM 1274 O O . SER A 1 177 ? 45.464 26.551 39.148 1.00 21.05 177 SER A O 1
ATOM 1277 N N . ALA A 1 178 ? 43.233 26.717 39.400 1.00 14.48 178 ALA A N 1
ATOM 1278 C CA . ALA A 1 178 ? 43.105 25.402 40.015 1.00 15.52 178 ALA A CA 1
ATOM 1279 C C . ALA A 1 178 ? 43.381 24.279 39.025 1.00 19.89 178 ALA A C 1
ATOM 1280 O O . ALA A 1 178 ? 43.178 24.440 37.814 1.00 20.44 178 ALA A O 1
ATOM 1282 N N . PRO A 1 179 ? 43.778 23.102 39.535 1.00 23.81 179 PRO A N 1
ATOM 1283 C CA . PRO A 1 179 ? 44.058 21.963 38.648 1.00 18.73 179 PRO A CA 1
ATOM 1284 C C . PRO A 1 179 ? 42.793 21.471 37.955 1.00 20.65 179 PRO A C 1
ATOM 1285 O O . PRO A 1 179 ? 41.758 21.269 38.595 1.00 22.18 179 PRO A O 1
ATOM 1289 N N . ASN A 1 180 ? 42.885 21.288 36.636 1.00 14.83 180 ASN A N 1
ATOM 1290 C CA . ASN A 1 180 ? 41.892 20.577 35.833 1.00 16.09 180 ASN A CA 1
ATOM 1291 C C . ASN A 1 180 ? 40.584 21.309 35.604 1.00 13.14 180 ASN A C 1
ATOM 1292 O O . ASN A 1 180 ? 39.638 20.661 35.108 1.00 12.90 180 ASN A O 1
ATOM 1297 N N . VAL A 1 181 ? 40.470 22.590 35.958 1.00 14.04 181 VAL A N 1
ATOM 1298 C CA . VAL A 1 181 ? 39.267 23.354 35.624 1.00 5.37 181 VAL A CA 1
ATOM 1299 C C . VAL A 1 181 ? 39.432 23.885 34.225 1.00 7.36 181 VAL A C 1
ATOM 1300 O O . VAL A 1 181 ? 40.526 23.834 33.662 1.00 10.57 181 VAL A O 1
ATOM 1304 N N . CYS A 1 182 ? 38.334 24.372 33.634 1.00 8.26 182 CYS A N 1
ATOM 1305 C CA . CYS A 1 182 ? 38.370 24.897 32.278 1.00 8.82 182 CYS A CA 1
ATOM 1306 C C . CYS A 1 182 ? 38.272 26.412 32.447 1.00 9.40 182 CYS A C 1
ATOM 1307 O O . CYS A 1 182 ? 37.220 26.932 32.825 1.00 9.41 182 CYS A O 1
ATOM 1310 N N . THR A 1 183 ? 39.396 27.105 32.288 1.00 7.88 183 THR A N 1
ATOM 1311 C CA . THR A 1 183 ? 39.488 28.525 32.625 1.00 6.42 183 THR A CA 1
ATOM 1312 C C . THR A 1 183 ? 39.320 29.369 31.363 1.00 6.94 183 THR A C 1
ATOM 1313 O O . THR A 1 183 ? 40.059 29.171 30.383 1.00 8.71 183 THR A O 1
ATOM 1317 N N . ILE A 1 184 ? 38.390 30.339 31.401 1.00 6.68 184 ILE A N 1
ATOM 1318 C CA . ILE A 1 184 ? 37.853 30.938 30.173 1.00 4.46 184 ILE A CA 1
ATOM 1319 C C . ILE A 1 184 ? 38.151 32.437 30.164 1.00 8.82 184 ILE A C 1
ATOM 1320 O O . ILE A 1 184 ? 37.765 33.160 31.087 1.00 8.76 184 ILE A O 1
ATOM 1325 N N . ALA A 1 185 ? 38.802 32.909 29.103 1.00 8.59 185 ALA A N 1
ATOM 1326 C CA . ALA A 1 185 ? 39.033 34.331 28.890 1.00 7.69 185 ALA A CA 1
ATOM 1327 C C . ALA A 1 185 ? 37.967 34.906 27.965 1.00 11.72 185 ALA A C 1
ATOM 1328 O O . ALA A 1 185 ? 37.214 34.172 27.312 1.00 8.97 185 ALA A O 1
ATOM 1330 N N . ALA A 1 186 ? 37.878 36.237 27.941 1.00 8.73 186 ALA A N 1
ATOM 1331 C CA . ALA A 1 186 ? 36.769 36.927 27.283 1.00 8.83 186 ALA A CA 1
ATOM 1332 C C . ALA A 1 186 ? 37.182 37.519 25.937 1.00 10.20 186 ALA A C 1
ATOM 1333 O O . ALA A 1 186 ? 38.189 38.231 25.854 1.00 10.29 186 ALA A O 1
ATOM 1335 N N . SER A 1 187 ? 36.373 37.277 24.895 1.00 9.81 187 SER A N 1
ATOM 1336 C CA . SER A 1 187 ? 36.642 37.832 23.570 1.00 10.67 187 SER A CA 1
ATOM 1337 C C . SER A 1 187 ? 35.600 38.886 23.215 1.00 12.53 187 SER A C 1
ATOM 1338 O O . SER A 1 187 ? 34.545 38.969 23.846 1.00 9.98 187 SER A O 1
ATOM 1341 N N . THR A 1 188 ? 35.882 39.673 22.155 1.00 9.13 188 THR A N 1
ATOM 1342 C CA . THR A 1 188 ? 34.968 40.719 21.702 1.00 10.17 188 THR A CA 1
ATOM 1343 C C . THR A 1 188 ? 34.377 40.336 20.353 1.00 6.99 188 THR A C 1
ATOM 1344 O O . THR A 1 188 ? 34.820 39.385 19.715 1.00 11.34 188 THR A O 1
ATOM 1348 N N . ASN A 1 189 ? 33.418 41.145 19.875 1.00 7.87 189 ASN A N 1
ATOM 1349 C CA . ASN A 1 189 ? 32.712 40.801 18.642 1.00 10.66 189 ASN A CA 1
ATOM 1350 C C . ASN A 1 189 ? 33.584 40.963 17.407 1.00 13.84 189 ASN A C 1
ATOM 1351 O O . ASN A 1 189 ? 33.239 40.401 16.370 1.00 19.38 189 ASN A O 1
ATOM 1356 N N . SER A 1 190 ? 34.737 41.625 17.520 1.00 13.28 190 SER A N 1
ATOM 1357 C CA . SER A 1 190 ? 35.686 41.686 16.418 1.00 15.50 190 SER A CA 1
ATOM 1358 C C . SER A 1 190 ? 36.751 40.606 16.538 1.00 20.92 190 SER A C 1
ATOM 1359 O O . SER A 1 190 ? 37.744 40.633 15.796 1.00 16.98 190 SER A O 1
ATOM 1362 N N . ASP A 1 191 ? 36.560 39.658 17.470 1.00 12.29 191 ASP A N 1
ATOM 1363 C CA . ASP A 1 191 ? 37.486 38.568 17.741 1.00 10.21 191 ASP A CA 1
ATOM 1364 C C . ASP A 1 191 ? 38.762 39.066 18.410 1.00 10.55 191 ASP A C 1
ATOM 1365 O O . ASP A 1 191 ? 39.792 38.409 18.346 1.00 12.07 191 ASP A O 1
ATOM 1370 N N . GLY A 1 192 ? 38.708 40.189 19.102 1.00 10.88 192 GLY A N 1
ATOM 1371 C CA . GLY A 1 192 ? 39.841 40.593 19.908 1.00 9.24 192 GLY A CA 1
ATOM 1372 C C . GLY A 1 192 ? 39.773 40.053 21.318 1.00 16.84 192 GLY A C 1
ATOM 1373 O O . GLY A 1 192 ? 38.742 39.556 21.768 1.00 12.28 192 GLY A O 1
ATOM 1374 N N . SER A 1 193 ? 40.908 40.143 22.012 1.00 13.40 193 SER A N 1
ATOM 1375 C CA . SER A 1 193 ? 40.970 39.813 23.424 1.00 12.98 193 SER A CA 1
ATOM 1376 C C . SER A 1 193 ? 40.460 41.029 24.172 1.00 16.29 193 SER A C 1
ATOM 1377 O O . SER A 1 193 ? 40.980 42.129 23.977 1.00 15.06 193 SER A O 1
ATOM 1380 N N . ALA A 1 194 ? 39.427 40.852 25.000 1.00 15.29 194 ALA A N 1
ATOM 1381 C CA . ALA A 1 194 ? 38.829 41.989 25.695 1.00 14.83 194 ALA A CA 1
ATOM 1382 C C . ALA A 1 194 ? 39.867 42.654 26.591 1.00 14.55 194 ALA A C 1
ATOM 1383 O O . ALA A 1 194 ? 40.707 41.981 27.169 1.00 13.65 194 ALA A O 1
ATOM 1385 N N . SER A 1 195 ? 39.816 43.985 26.700 1.00 17.15 195 SER A N 1
ATOM 1386 C CA . SER A 1 195 ? 40.902 44.694 27.385 1.00 19.56 195 SER A CA 1
ATOM 1387 C C . SER A 1 195 ? 41.022 44.293 28.853 1.00 21.22 195 SER A C 1
ATOM 1388 O O . SER A 1 195 ? 42.120 44.331 29.420 1.00 23.12 195 SER A O 1
ATOM 1391 N N . PHE A 1 196 ? 39.910 43.941 29.495 1.00 16.06 196 PHE A N 1
ATOM 1392 C CA . PHE A 1 196 ? 39.930 43.610 30.915 1.00 13.00 196 PHE A CA 1
ATOM 1393 C C . PHE A 1 196 ? 40.312 42.167 31.209 1.00 14.30 196 PHE A C 1
ATOM 1394 O O . PHE A 1 196 ? 40.492 41.835 32.379 1.00 17.17 196 PHE A O 1
ATOM 1402 N N . THR A 1 197 ? 40.401 41.283 30.217 1.00 14.34 197 THR A N 1
ATOM 1403 C CA . THR A 1 197 ? 40.470 39.859 30.547 1.00 14.25 197 THR A CA 1
ATOM 1404 C C . THR A 1 197 ? 41.816 39.477 31.141 1.00 18.04 197 THR A C 1
ATOM 1405 O O . THR A 1 197 ? 42.864 39.973 30.723 1.00 15.58 197 THR A O 1
ATOM 1409 N N . ASN A 1 198 ? 41.775 38.590 32.133 1.00 15.21 198 ASN A N 1
ATOM 1410 C CA . ASN A 1 198 ? 42.987 37.921 32.572 1.00 14.38 198 ASN A CA 1
ATOM 1411 C C . ASN A 1 198 ? 43.436 36.966 31.477 1.00 14.93 198 ASN A C 1
ATOM 1412 O O . ASN A 1 198 ? 42.658 36.609 30.591 1.00 17.96 198 ASN A O 1
ATOM 1417 N N . PHE A 1 199 ? 44.713 36.570 31.527 1.00 16.18 199 PHE A N 1
ATOM 1418 C CA . PHE A 1 199 ? 45.343 35.832 30.431 1.00 15.73 199 PHE A CA 1
ATOM 1419 C C . PHE A 1 199 ? 46.391 34.900 31.021 1.00 18.43 199 PHE A C 1
ATOM 1420 O O . PHE A 1 199 ? 46.448 34.678 32.238 1.00 20.40 199 PHE A O 1
ATOM 1428 N N . GLY A 1 200 ? 47.224 34.344 30.153 1.00 15.44 200 GLY A N 1
ATOM 1429 C CA . GLY A 1 200 ? 48.334 33.518 30.585 1.00 16.37 200 GLY A CA 1
ATOM 1430 C C . GLY A 1 200 ? 48.104 32.061 30.263 1.00 17.16 200 GLY A C 1
ATOM 1431 O O . GLY A 1 200 ? 47.092 31.664 29.685 1.00 13.61 200 GLY A O 1
ATOM 1432 N N . SER A 1 201 ? 49.061 31.255 30.704 1.00 15.72 201 SER A N 1
ATOM 1433 C CA . SER A 1 201 ? 49.098 29.872 30.282 1.00 17.93 201 SER A CA 1
ATOM 1434 C C . SER A 1 201 ? 48.011 29.028 30.942 1.00 14.44 201 SER A C 1
ATOM 1435 O O . SER A 1 201 ? 47.756 27.916 30.481 1.00 16.58 201 SER A O 1
ATOM 1438 N N . VAL A 1 202 ? 47.388 29.496 32.023 1.00 16.26 202 VAL A N 1
ATOM 1439 C CA . VAL A 1 202 ? 46.326 28.672 32.603 1.00 16.85 202 VAL A CA 1
ATOM 1440 C C . VAL A 1 202 ? 45.014 28.815 31.848 1.00 16.05 202 VAL A C 1
ATOM 1441 O O . VAL A 1 202 ? 44.095 28.037 32.097 1.00 13.55 202 VAL A O 1
ATOM 1445 N N . VAL A 1 203 ? 44.899 29.795 30.949 1.00 10.02 203 VAL A N 1
ATOM 1446 C CA . VAL A 1 203 ? 43.667 29.955 30.181 1.00 9.37 203 VAL A CA 1
ATOM 1447 C C . VAL A 1 203 ? 43.550 28.827 29.163 1.00 13.03 203 VAL A C 1
ATOM 1448 O O . VAL A 1 203 ? 44.465 28.583 28.368 1.00 11.38 203 VAL A O 1
ATOM 1452 N N . ASP A 1 204 ? 42.407 28.144 29.161 1.00 7.48 204 ASP A N 1
ATOM 1453 C CA . ASP A 1 204 ? 42.204 27.047 28.229 1.00 4.99 204 ASP A CA 1
ATOM 1454 C C . ASP A 1 204 ? 41.679 27.542 26.883 1.00 8.03 204 ASP A C 1
ATOM 1455 O O . ASP A 1 204 ? 42.047 26.995 25.827 1.00 9.54 204 ASP A O 1
ATOM 1460 N N . LEU A 1 205 ? 40.802 28.550 26.893 1.00 7.92 205 LEU A N 1
ATOM 1461 C CA . LEU A 1 205 ? 40.303 29.125 25.632 1.00 10.48 205 LEU A CA 1
ATOM 1462 C C . LEU A 1 205 ? 39.543 30.418 25.924 1.00 8.02 205 LEU A C 1
ATOM 1463 O O . LEU A 1 205 ? 39.295 30.776 27.077 1.00 10.67 205 LEU A O 1
ATOM 1468 N N . TYR A 1 206 ? 39.181 31.108 24.848 1.00 9.20 206 TYR A N 1
ATOM 1469 C CA . TYR A 1 206 ? 38.348 32.309 24.847 1.00 8.91 206 TYR A CA 1
ATOM 1470 C C . TYR A 1 206 ? 36.906 31.941 24.551 1.00 6.26 206 TYR A C 1
ATOM 1471 O O . TYR A 1 206 ? 36.631 30.983 23.822 1.00 7.30 206 TYR A O 1
ATOM 1480 N N . ALA A 1 207 ? 35.993 32.772 25.060 1.00 6.79 207 ALA A N 1
ATOM 1481 C CA . ALA A 1 207 ? 34.598 32.711 24.654 1.00 11.02 207 ALA A CA 1
ATOM 1482 C C . ALA A 1 207 ? 34.063 34.121 24.699 1.00 7.19 207 ALA A C 1
ATOM 1483 O O . ALA A 1 207 ? 34.652 34.981 25.370 1.00 5.60 207 ALA A O 1
ATOM 1485 N N . PRO A 1 208 ? 32.941 34.390 24.031 1.00 6.11 208 PRO A N 1
ATOM 1486 C CA . PRO A 1 208 ? 32.420 35.762 23.957 1.00 4.85 208 PRO A CA 1
ATOM 1487 C C . PRO A 1 208 ? 32.155 36.319 25.341 1.00 8.20 208 PRO A C 1
ATOM 1488 O O . PRO A 1 208 ? 31.486 35.684 26.163 1.00 8.04 208 PRO A O 1
ATOM 1492 N N . GLY A 1 209 ? 32.664 37.528 25.585 1.00 8.05 209 GLY A N 1
ATOM 1493 C CA . GLY A 1 209 ? 32.593 38.051 26.933 1.00 7.17 209 GLY A CA 1
ATOM 1494 C C . GLY A 1 209 ? 32.329 39.525 27.013 1.00 13.08 209 GLY A C 1
ATOM 1495 O O . GLY A 1 209 ? 32.205 40.051 28.117 1.00 15.56 209 GLY A O 1
ATOM 1496 N N . LYS A 1 210 ? 32.270 40.224 25.881 1.00 12.07 210 LYS A N 1
ATOM 1497 C CA . LYS A 1 210 ? 31.998 41.660 25.915 1.00 8.12 210 LYS A CA 1
ATOM 1498 C C . LYS A 1 210 ? 30.671 41.933 25.249 1.00 10.26 210 LYS A C 1
ATOM 1499 O O . LYS A 1 210 ? 30.414 41.442 24.131 1.00 12.41 210 LYS A O 1
ATOM 1505 N N . ASP A 1 211 ? 29.818 42.705 25.942 1.00 13.49 211 ASP A N 1
ATOM 1506 C CA . ASP A 1 211 ? 28.479 43.071 25.463 1.00 11.75 211 ASP A CA 1
ATOM 1507 C C . ASP A 1 211 ? 27.647 41.834 25.144 1.00 10.57 211 ASP A C 1
ATOM 1508 O O . ASP A 1 211 ? 27.173 41.642 24.021 1.00 9.10 211 ASP A O 1
ATOM 1513 N N . ILE A 1 212 ? 27.427 41.028 26.186 1.00 8.66 212 ILE A N 1
ATOM 1514 C CA . ILE A 1 212 ? 26.671 39.779 26.091 1.00 9.41 212 ILE A CA 1
ATOM 1515 C C . ILE A 1 212 ? 25.278 40.029 26.673 1.00 7.53 212 ILE A C 1
ATOM 1516 O O . ILE A 1 212 ? 25.154 40.489 27.808 1.00 11.07 212 ILE A O 1
ATOM 1521 N N . THR A 1 213 ? 24.230 39.775 25.887 1.00 9.76 213 THR A N 1
ATOM 1522 C CA . THR A 1 213 ? 22.857 40.003 26.318 1.00 10.31 213 THR A CA 1
ATOM 1523 C C . THR A 1 213 ? 22.238 38.706 26.827 1.00 9.68 213 THR A C 1
ATOM 1524 O O . THR A 1 213 ? 22.331 37.665 26.161 1.00 10.02 213 THR A O 1
ATOM 1528 N N . ALA A 1 214 ? 21.567 38.774 27.986 1.00 10.10 214 ALA A N 1
ATOM 1529 C CA . ALA A 1 214 ? 20.908 37.586 28.534 1.00 10.55 214 ALA A CA 1
ATOM 1530 C C . ALA A 1 214 ? 19.827 38.023 29.526 1.00 10.54 214 ALA A C 1
ATOM 1531 O O . ALA A 1 214 ? 19.635 39.216 29.773 1.00 13.38 214 ALA A O 1
ATOM 1533 N N . ALA A 1 215 ? 19.140 37.043 30.121 1.00 11.60 215 ALA A N 1
ATOM 1534 C CA . ALA A 1 215 ? 18.002 37.333 31.001 1.00 13.12 215 ALA A CA 1
ATOM 1535 C C . ALA A 1 215 ? 18.436 38.070 32.266 1.00 12.22 215 ALA A C 1
ATOM 1536 O O . ALA A 1 215 ? 19.561 37.917 32.761 1.00 12.34 215 ALA A O 1
ATOM 1538 N N . TYR A 1 216 ? 17.513 38.848 32.827 1.00 13.14 216 TYR A N 1
ATOM 1539 C CA . TYR A 1 216 ? 17.748 39.578 34.059 1.00 12.77 216 TYR A CA 1
ATOM 1540 C C . TYR A 1 216 ? 16.512 39.436 34.938 1.00 12.46 216 TYR A C 1
ATOM 1541 O O . TYR A 1 216 ? 15.406 39.285 34.415 1.00 16.22 216 TYR A O 1
ATOM 1550 N N . PRO A 1 217 ? 16.670 39.401 36.256 1.00 11.51 217 PRO A N 1
ATOM 1551 C CA . PRO A 1 217 ? 15.509 39.162 37.133 1.00 17.69 217 PRO A CA 1
ATOM 1552 C C . PRO A 1 217 ? 14.333 40.072 36.814 1.00 20.72 217 PRO A C 1
ATOM 1553 O O . PRO A 1 217 ? 14.490 41.261 36.533 1.00 18.18 217 PRO A O 1
ATOM 1557 N N . GLY A 1 218 ? 13.137 39.486 36.830 1.00 28.88 218 GLY A N 1
ATOM 1558 C CA . GLY A 1 218 ? 11.925 40.239 36.608 1.00 22.30 218 GLY A CA 1
ATOM 1559 C C . GLY A 1 218 ? 11.410 40.228 35.193 1.00 35.95 218 GLY A C 1
ATOM 1560 O O . GLY A 1 218 ? 10.481 40.978 34.898 1.00 36.22 218 GLY A O 1
ATOM 1561 N N . GLY A 1 219 ? 12.009 39.438 34.299 1.00 24.17 219 GLY A N 1
ATOM 1562 C CA . GLY A 1 219 ? 11.449 39.158 32.988 1.00 26.03 219 GLY A CA 1
ATOM 1563 C C . GLY A 1 219 ? 12.088 39.873 31.811 1.00 24.26 219 GLY A C 1
ATOM 1564 O O . GLY A 1 219 ? 11.765 39.530 30.667 1.00 31.93 219 GLY A O 1
ATOM 1565 N N . GLY A 1 220 ? 12.953 40.863 32.028 1.00 17.48 220 GLY A N 1
ATOM 1566 C CA . GLY A 1 220 ? 13.646 41.519 30.938 1.00 23.59 220 GLY A CA 1
ATOM 1567 C C . GLY A 1 220 ? 15.011 40.906 30.643 1.00 21.23 220 GLY A C 1
ATOM 1568 O O . GLY A 1 220 ? 15.306 39.755 30.987 1.00 16.60 220 GLY A O 1
ATOM 1569 N N . SER A 1 221 ? 15.865 41.715 30.021 1.00 23.47 221 SER A N 1
ATOM 1570 C CA . SER A 1 221 ? 17.200 41.279 29.643 1.00 19.50 221 SER A CA 1
ATOM 1571 C C . SER A 1 221 ? 18.177 42.411 29.901 1.00 19.77 221 SER A C 1
ATOM 1572 O O . SER A 1 221 ? 17.787 43.560 30.112 1.00 21.67 221 SER A O 1
ATOM 1575 N N . LYS A 1 222 ? 19.465 42.082 29.889 1.00 11.79 222 LYS A N 1
ATOM 1576 C CA . LYS A 1 222 ? 20.497 43.072 30.167 1.00 12.96 222 LYS A CA 1
ATOM 1577 C C . LYS A 1 222 ? 21.741 42.686 29.380 1.00 14.35 222 LYS A C 1
ATOM 1578 O O . LYS A 1 222 ? 21.982 41.502 29.155 1.00 13.30 222 LYS A O 1
ATOM 1584 N N . THR A 1 223 ? 22.524 43.694 28.970 1.00 12.57 223 THR A N 1
ATOM 1585 C CA . THR A 1 223 ? 23.780 43.498 28.256 1.00 10.94 223 THR A CA 1
ATOM 1586 C C . THR A 1 223 ? 24.945 43.834 29.192 1.00 14.11 223 THR A C 1
ATOM 1587 O O . THR A 1 223 ? 25.017 44.941 29.739 1.00 13.16 223 THR A O 1
ATOM 1591 N N . LEU 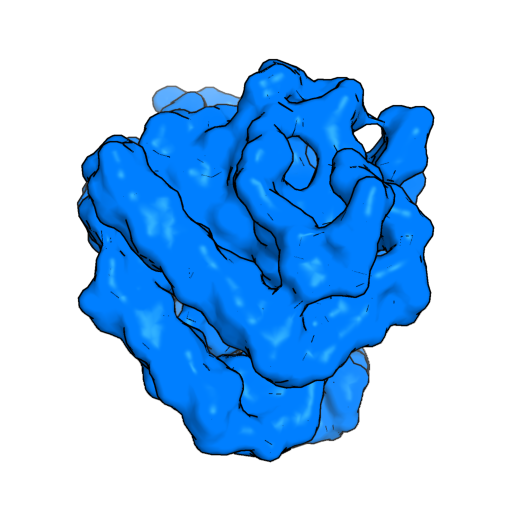A 1 224 ? 25.829 42.856 29.438 1.00 11.77 224 LEU A N 1
ATOM 1592 C CA . LEU A 1 224 ? 26.898 42.985 30.436 1.00 9.44 224 LEU A CA 1
ATOM 1593 C C . LEU A 1 224 ? 28.213 42.523 29.830 1.00 11.81 224 LEU A C 1
ATOM 1594 O O . LEU A 1 224 ? 28.218 41.835 28.803 1.00 12.57 224 LEU A O 1
ATOM 1599 N N . SER A 1 225 ? 29.336 42.854 30.497 1.00 10.92 225 SER A N 1
ATOM 1600 C CA . SER A 1 225 ? 30.657 42.437 30.038 1.00 10.38 225 SER A CA 1
ATOM 1601 C C . SER A 1 225 ? 31.478 41.894 31.187 1.00 10.95 225 SER A C 1
ATOM 1602 O O . SER A 1 225 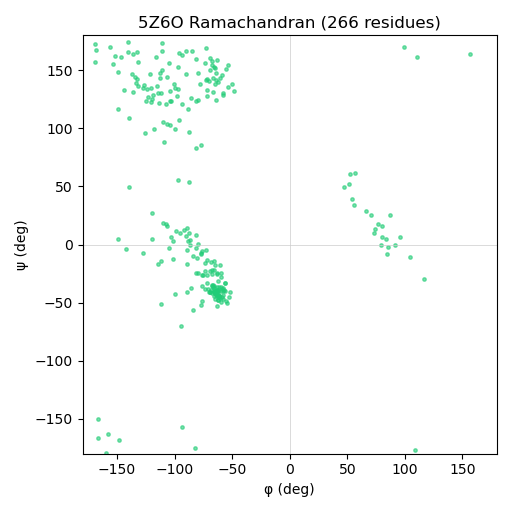? 31.422 42.410 32.309 1.00 14.14 225 SER A O 1
ATOM 1605 N N . GLY A 1 226 ? 32.276 40.882 30.894 1.00 10.14 226 GLY A N 1
ATOM 1606 C CA . GLY A 1 226 ? 33.202 40.329 31.857 1.00 11.42 226 GLY A CA 1
ATOM 1607 C C . GLY A 1 226 ? 33.529 38.908 31.479 1.00 9.58 226 GLY A C 1
ATOM 1608 O O . GLY A 1 226 ? 32.863 38.288 30.657 1.00 9.66 226 GLY A O 1
ATOM 1609 N N . THR A 1 227 ? 34.607 38.388 32.063 1.00 6.87 227 THR A N 1
ATOM 1610 C CA . THR A 1 227 ? 34.833 36.950 31.895 1.00 8.96 227 THR A CA 1
ATOM 1611 C C . THR A 1 227 ? 33.716 36.140 32.560 1.00 7.97 227 THR A C 1
ATOM 1612 O O . THR A 1 227 ? 33.545 34.960 32.235 1.00 7.39 227 THR A O 1
ATOM 1616 N N . SER A 1 228 ? 32.943 36.764 33.470 1.00 8.81 228 SER A N 1
ATOM 1617 C CA . SER A 1 228 ? 31.719 36.134 33.973 1.00 9.74 228 SER A CA 1
ATOM 1618 C C . SER A 1 228 ? 30.762 35.761 32.854 1.00 11.75 228 SER A C 1
ATOM 1619 O O . SER A 1 228 ? 29.968 34.822 33.008 1.00 8.72 228 SER A O 1
ATOM 1622 N N . MET A 1 229 ? 30.735 36.552 31.777 1.00 7.17 229 MET A N 1
ATOM 1623 C CA . MET A 1 229 ? 29.864 36.275 30.638 1.00 8.33 229 MET A CA 1
ATOM 1624 C C . MET A 1 229 ? 30.450 35.227 29.700 1.00 6.56 229 MET A C 1
ATOM 1625 O O . MET A 1 229 ? 29.712 34.546 28.978 1.00 8.67 229 MET A O 1
ATOM 1630 N N . ALA A 1 230 ? 31.764 35.084 29.715 1.00 6.59 230 ALA A N 1
ATOM 1631 C CA . ALA A 1 230 ? 32.459 34.155 28.846 1.00 5.59 230 ALA A CA 1
ATOM 1632 C C . ALA A 1 230 ? 32.306 32.723 29.362 1.00 6.87 230 ALA A C 1
ATOM 1633 O O . ALA A 1 230 ? 31.876 31.833 28.622 1.00 7.36 230 ALA A O 1
ATOM 1635 N N . ALA A 1 231 ? 32.555 32.507 30.652 1.00 5.87 231 ALA A N 1
ATOM 1636 C CA . ALA A 1 231 ? 32.484 31.147 31.200 1.00 7.34 231 ALA A CA 1
ATOM 1637 C C . ALA A 1 231 ? 31.178 30.395 30.909 1.00 5.72 231 ALA A C 1
ATOM 1638 O O . ALA A 1 231 ? 31.251 29.200 30.563 1.00 6.41 231 ALA A O 1
ATOM 1640 N N . PRO A 1 232 ? 29.985 30.980 31.059 1.00 5.69 232 PRO A N 1
ATOM 1641 C CA . PRO A 1 232 ? 28.769 30.198 30.827 1.00 5.00 232 PRO A CA 1
ATOM 1642 C C . PRO A 1 232 ? 28.571 29.799 29.378 1.00 6.92 232 PRO A C 1
ATOM 1643 O O . PRO A 1 232 ? 27.853 28.813 29.135 1.00 8.68 232 PRO A O 1
ATOM 1647 N N . HIS A 1 233 ? 29.179 30.498 28.406 1.00 4.89 233 HIS A N 1
ATOM 1648 C CA . HIS A 1 233 ? 29.137 29.950 27.043 1.00 4.05 233 HIS A CA 1
ATOM 1649 C C . HIS A 1 233 ? 29.786 28.577 27.026 1.00 8.68 233 HIS A C 1
ATOM 1650 O O . HIS A 1 233 ? 29.322 27.665 26.329 1.00 7.61 233 HIS A O 1
ATOM 1657 N N . VAL A 1 234 ? 30.885 28.423 27.770 1.00 6.31 234 VAL A N 1
ATOM 1658 C CA . VAL A 1 234 ? 31.609 27.155 27.776 1.00 5.98 234 VAL A CA 1
ATOM 1659 C C . VAL A 1 234 ? 30.857 26.125 28.619 1.00 7.45 234 VAL A C 1
ATOM 1660 O O . VAL A 1 234 ? 30.792 24.946 28.245 1.00 8.72 234 VAL A O 1
ATOM 1664 N N . ALA A 1 235 ? 30.219 26.550 29.715 1.00 6.34 235 ALA A N 1
ATOM 1665 C CA . ALA A 1 235 ? 29.371 25.627 30.474 1.00 6.14 235 ALA A CA 1
ATOM 1666 C C . ALA A 1 235 ? 28.280 25.069 29.575 1.00 6.45 235 ALA A C 1
ATOM 1667 O O . ALA A 1 235 ? 28.028 23.851 29.551 1.00 7.76 235 ALA A O 1
ATOM 1669 N N . GLY A 1 236 ? 27.622 25.952 28.825 1.00 5.73 236 GLY A N 1
ATOM 1670 C CA . GLY A 1 236 ? 26.584 25.480 27.922 1.00 5.66 236 GLY A CA 1
ATOM 1671 C C . GLY A 1 236 ? 27.134 24.579 26.830 1.00 7.38 236 GLY A C 1
ATOM 1672 O O . GLY A 1 236 ? 26.506 23.578 26.474 1.00 6.61 236 GLY A O 1
ATOM 1673 N N . ALA A 1 237 ? 28.278 24.944 26.243 1.00 4.77 237 ALA A N 1
ATOM 1674 C CA . ALA A 1 237 ? 28.836 24.094 25.195 1.00 7.48 237 ALA A CA 1
ATOM 1675 C C . ALA A 1 237 ? 29.211 22.717 25.737 1.00 10.93 237 ALA A C 1
ATOM 1676 O O . ALA A 1 237 ? 29.089 21.710 25.026 1.00 9.79 237 ALA A O 1
ATOM 1678 N N . ALA A 1 238 ? 29.710 22.643 26.978 1.00 7.64 238 ALA A N 1
ATOM 1679 C CA . ALA A 1 238 ? 30.010 21.337 27.539 1.00 6.87 238 ALA A CA 1
ATOM 1680 C C . ALA A 1 238 ? 28.752 20.512 27.682 1.00 12.63 238 ALA A C 1
ATOM 1681 O O . ALA A 1 238 ? 28.747 19.326 27.355 1.00 9.39 238 ALA A O 1
ATOM 1683 N N . ALA A 1 239 ? 27.667 21.123 28.174 1.00 7.26 239 ALA A N 1
ATOM 1684 C CA . ALA A 1 239 ? 26.427 20.355 28.314 1.00 6.58 239 ALA A CA 1
ATOM 1685 C C . ALA A 1 239 ? 25.940 19.878 26.948 1.00 9.73 239 ALA A C 1
ATOM 1686 O O . ALA A 1 239 ? 25.534 18.720 26.778 1.00 9.84 239 ALA A O 1
ATOM 1688 N N . TYR A 1 240 ? 26.019 20.759 25.949 1.00 8.94 240 TYR A N 1
ATOM 1689 C CA . TYR A 1 240 ? 25.685 20.413 24.575 1.00 7.44 240 TYR A CA 1
ATOM 1690 C C . TYR A 1 240 ? 26.494 19.210 24.077 1.00 9.58 240 TYR A C 1
ATOM 1691 O O . TYR A 1 240 ? 25.942 18.262 23.498 1.00 11.31 240 TYR A O 1
ATOM 1700 N N . LEU A 1 241 ? 27.821 19.232 24.279 1.00 7.27 241 LEU A N 1
ATOM 1701 C CA . LEU A 1 241 ? 28.639 18.153 23.739 1.00 7.91 241 LEU A CA 1
ATOM 1702 C C . LEU A 1 241 ? 28.421 16.862 24.510 1.00 12.03 241 LEU A C 1
ATOM 1703 O O . LEU A 1 241 ? 28.519 15.774 23.929 1.00 10.42 241 LEU A O 1
ATOM 1708 N N . MET A 1 242 ? 28.152 16.954 25.813 1.00 9.30 242 MET A N 1
ATOM 1709 C CA . MET A 1 242 ? 27.842 15.755 26.580 1.00 10.46 242 MET A CA 1
ATOM 1710 C C . MET A 1 242 ? 26.605 15.069 26.036 1.00 15.98 242 MET A C 1
ATOM 1711 O O . MET A 1 242 ? 26.586 13.845 25.883 1.00 14.10 242 MET A O 1
ATOM 1716 N N . ALA A 1 243 ? 25.548 15.842 25.764 1.00 11.63 243 ALA A N 1
ATOM 1717 C CA . ALA A 1 243 ? 24.318 15.208 25.301 1.00 9.92 243 ALA A CA 1
ATOM 1718 C C . ALA A 1 243 ? 24.434 14.783 23.845 1.00 20.00 243 ALA A C 1
ATOM 1719 O O . ALA A 1 243 ? 23.767 13.830 23.441 1.00 19.12 243 ALA A O 1
ATOM 1721 N N . LEU A 1 244 ? 25.289 15.451 23.060 1.00 11.33 244 LEU A N 1
ATOM 1722 C CA . LEU A 1 244 ? 25.436 15.141 21.632 1.00 11.15 244 LEU A CA 1
ATOM 1723 C C . LEU A 1 244 ? 26.394 13.975 21.389 1.00 16.12 244 LEU A C 1
ATOM 1724 O O . LEU A 1 244 ? 26.045 12.995 20.725 1.00 18.33 244 LEU A O 1
ATOM 1729 N N . GLU A 1 245 ? 27.619 14.080 21.882 1.00 11.32 245 GLU A N 1
ATOM 1730 C CA . GLU A 1 245 ? 28.694 13.116 21.603 1.00 14.72 245 GLU A CA 1
ATOM 1731 C C . GLU A 1 245 ? 28.921 12.131 22.735 1.00 20.84 245 GLU A C 1
ATOM 1732 O O . GLU A 1 245 ? 29.677 11.166 22.565 1.00 18.05 245 GLU A O 1
ATOM 1738 N N . GLY A 1 246 ? 28.347 12.385 23.896 1.00 14.27 246 GLY A N 1
ATOM 1739 C CA . GLY A 1 246 ? 28.576 11.527 25.040 1.00 15.34 246 GLY A CA 1
ATOM 1740 C C . GLY A 1 246 ? 29.918 11.727 25.713 1.00 20.70 246 GLY A C 1
ATOM 1741 O O . GLY A 1 246 ? 30.368 10.840 26.446 1.00 15.51 246 GLY A O 1
ATOM 1742 N N . THR A 1 247 ? 30.598 12.844 25.469 1.00 11.82 247 THR A N 1
ATOM 1743 C CA . THR A 1 247 ? 31.858 13.062 26.173 1.00 12.29 247 THR A CA 1
ATOM 1744 C C . THR A 1 247 ? 31.597 13.182 27.677 1.00 17.07 247 THR A C 1
ATOM 1745 O O . THR A 1 247 ? 30.534 13.605 28.117 1.00 17.38 247 THR A O 1
ATOM 1749 N N . THR A 1 248 ? 32.549 12.729 28.473 1.00 17.36 248 THR A N 1
ATOM 1750 C CA . THR A 1 248 ? 32.373 12.767 29.923 1.00 15.67 248 THR A CA 1
ATOM 1751 C C . THR A 1 248 ? 32.980 14.050 30.509 1.00 14.37 248 THR A C 1
ATOM 1752 O O . THR A 1 248 ? 33.795 14.734 29.878 1.00 15.09 248 THR A O 1
ATOM 1756 N N . THR A 1 249 ? 32.582 14.356 31.751 1.00 13.56 249 THR A N 1
ATOM 1757 C CA . THR A 1 249 ? 33.064 15.568 32.418 1.00 14.34 249 THR A CA 1
ATOM 1758 C C . THR A 1 249 ? 34.592 15.686 32.409 1.00 13.88 249 THR A C 1
ATOM 1759 O O . THR A 1 249 ? 35.131 16.774 32.200 1.00 16.54 249 THR A O 1
ATOM 1763 N N . SER A 1 250 ? 35.315 14.581 32.630 1.00 18.08 250 SER A N 1
ATOM 1764 C CA . SER A 1 25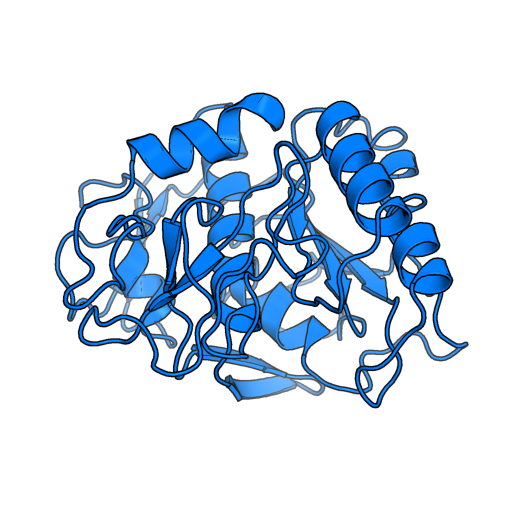0 ? 36.774 14.668 32.718 1.00 17.96 250 SER A CA 1
ATOM 1765 C C . SER A 1 250 ? 37.433 15.000 31.383 1.00 13.95 250 SER A C 1
ATOM 1766 O O . SER A 1 250 ? 38.535 15.553 31.383 1.00 21.78 250 SER A O 1
ATOM 1769 N N . SER A 1 251 ? 36.774 14.737 30.251 1.00 13.67 251 SER A N 1
ATOM 1770 C CA . SER A 1 251 ? 37.350 14.968 28.926 1.00 14.07 251 SER A CA 1
ATOM 1771 C C . SER A 1 251 ? 36.774 16.198 28.221 1.00 13.28 251 SER A C 1
ATOM 1772 O O . SER A 1 251 ? 37.196 16.519 27.092 1.00 16.11 251 SER A O 1
ATOM 1775 N N . ALA A 1 252 ? 35.794 16.870 28.840 1.00 12.77 252 ALA A N 1
ATOM 1776 C CA . ALA A 1 252 ? 35.039 17.886 28.114 1.00 14.00 252 ALA A CA 1
ATOM 1777 C C . ALA A 1 252 ? 35.892 19.123 27.840 1.00 10.12 252 ALA A C 1
ATOM 1778 O O . ALA A 1 252 ? 35.787 19.729 26.767 1.00 12.47 252 ALA A O 1
ATOM 1780 N N . CYS A 1 253 ? 36.754 19.532 28.786 1.00 10.04 253 CYS A N 1
ATOM 1781 C CA . CYS A 1 253 ? 37.556 20.719 28.481 1.00 11.46 253 CYS A CA 1
ATOM 1782 C C . CYS A 1 253 ? 38.486 20.422 27.322 1.00 14.32 253 CYS A C 1
ATOM 1783 O O . CYS A 1 253 ? 38.622 21.232 26.390 1.00 10.43 253 CYS A O 1
ATOM 1786 N N . ALA A 1 254 ? 39.087 19.219 27.325 1.00 10.37 254 ALA A N 1
ATOM 1787 C CA . ALA A 1 254 ? 40.030 18.900 26.255 1.00 12.08 254 ALA A CA 1
ATOM 1788 C C . ALA A 1 254 ? 39.322 18.814 24.904 1.00 8.40 254 ALA A C 1
ATOM 1789 O O . ALA A 1 254 ? 39.880 19.244 23.880 1.00 12.89 254 ALA A O 1
ATOM 1791 N N . ARG A 1 255 ? 38.090 18.308 24.898 1.00 10.52 255 ARG A N 1
ATOM 1792 C CA . ARG A 1 255 ? 37.334 18.210 23.651 1.00 11.52 255 ARG A CA 1
ATOM 1793 C C . ARG A 1 255 ? 36.935 19.596 23.128 1.00 8.36 255 ARG A C 1
ATOM 1794 O O . ARG A 1 255 ? 37.003 19.862 21.920 1.00 9.70 255 ARG A O 1
ATOM 1802 N N . ILE A 1 256 ? 36.518 20.491 24.025 1.00 12.07 256 ILE A N 1
ATOM 1803 C CA . ILE A 1 256 ? 36.224 21.867 23.620 1.00 10.66 256 ILE A CA 1
ATOM 1804 C C . ILE A 1 256 ? 37.473 22.546 23.072 1.00 9.80 256 ILE A C 1
ATOM 1805 O O . ILE A 1 256 ? 37.415 23.255 22.061 1.00 11.18 256 ILE A O 1
ATOM 1810 N N . VAL A 1 257 ? 38.628 22.309 23.687 1.00 10.14 257 VAL A N 1
ATOM 1811 C CA . VAL A 1 257 ? 39.836 22.953 23.182 1.00 12.71 257 VAL A CA 1
ATOM 1812 C C . VAL A 1 257 ? 40.199 22.403 21.799 1.00 10.70 257 VAL A C 1
ATOM 1813 O O . VAL A 1 257 ? 40.642 23.148 20.908 1.00 13.23 257 VAL A O 1
ATOM 1817 N N . GLN A 1 258 ? 39.967 21.100 21.585 1.00 11.60 258 GLN A N 1
ATOM 1818 C CA . GLN A 1 258 ? 40.250 20.465 20.299 1.00 15.54 258 GLN A CA 1
ATOM 1819 C C . GLN A 1 258 ? 39.354 21.026 19.196 1.00 18.27 258 GLN A C 1
ATOM 1820 O O . GLN A 1 258 ? 39.803 21.226 18.062 1.00 16.22 258 GLN A O 1
ATOM 1826 N N . ASP A 1 259 ? 38.075 21.257 19.506 1.00 10.93 259 ASP A N 1
ATOM 1827 C CA . ASP A 1 259 ? 37.121 21.829 18.534 1.00 9.80 259 ASP A CA 1
ATOM 1828 C C . ASP A 1 259 ? 37.378 23.309 18.258 1.00 13.97 259 ASP A C 1
ATOM 1829 O O . ASP A 1 259 ? 36.950 23.830 17.221 1.00 11.51 259 ASP A O 1
ATOM 1834 N N . ALA A 1 260 ? 37.973 24.025 19.201 1.00 10.56 260 ALA A N 1
ATOM 1835 C CA . ALA A 1 260 ? 38.085 25.493 19.103 1.00 8.40 260 ALA A CA 1
ATOM 1836 C C . ALA A 1 260 ? 38.968 25.912 17.924 1.00 17.09 260 ALA A C 1
ATOM 1837 O O . ALA A 1 260 ? 39.894 25.206 17.537 1.00 17.64 260 ALA A O 1
ATOM 1839 N N . ILE A 1 261 ? 38.700 27.096 17.377 1.00 10.17 261 ILE A N 1
ATOM 1840 C CA . ILE A 1 261 ? 39.403 27.627 16.202 1.00 9.94 261 ILE A CA 1
ATOM 1841 C C . ILE A 1 261 ? 40.345 28.740 16.626 1.00 11.11 261 ILE A C 1
ATOM 1842 O O . ILE A 1 261 ? 40.046 29.510 17.543 1.00 10.86 261 ILE A O 1
ATOM 1847 N N . THR A 1 262 ? 41.507 28.823 15.970 1.00 11.64 262 THR A N 1
ATOM 1848 C CA . THR A 1 262 ? 42.477 29.833 16.376 1.00 12.86 262 THR A CA 1
ATOM 1849 C C . THR A 1 262 ? 42.071 31.170 15.753 1.00 14.40 262 THR A C 1
ATOM 1850 O O . THR A 1 262 ? 42.543 31.597 14.693 1.00 13.35 262 THR A O 1
ATOM 1854 N N . LYS A 1 263 ? 41.141 31.852 16.427 1.00 9.09 263 LYS A N 1
ATOM 1855 C CA . LYS A 1 263 ? 40.554 33.045 15.857 1.00 7.70 263 LYS A CA 1
ATOM 1856 C C . LYS A 1 263 ? 40.903 34.337 16.551 1.00 11.93 263 LYS A C 1
ATOM 1857 O O . LYS A 1 263 ? 40.569 35.387 16.013 1.00 12.83 263 LYS A O 1
ATOM 1863 N N . ILE A 1 264 ? 41.454 34.299 17.769 1.00 11.13 264 ILE A N 1
ATOM 1864 C CA . ILE A 1 264 ? 41.612 35.540 18.504 1.00 9.91 264 ILE A CA 1
ATOM 1865 C C . ILE A 1 264 ? 42.776 36.344 17.935 1.00 12.18 264 ILE A C 1
ATOM 1866 O O . ILE A 1 264 ? 43.872 35.808 17.680 1.00 15.45 264 ILE A O 1
ATOM 1871 N N A SER A 1 265 ? 42.553 37.651 17.783 0.18 12.59 265 SER A N 1
ATOM 1872 N N B SER A 1 265 ? 42.541 37.635 17.757 0.82 12.46 265 SER A N 1
ATOM 1873 C CA A SER A 1 265 ? 43.490 38.537 17.093 0.18 16.09 265 SER A CA 1
ATOM 1874 C CA B SER A 1 265 ? 43.516 38.595 17.280 0.82 15.45 265 SER A CA 1
ATOM 1875 C C A SER A 1 265 ? 44.675 38.917 17.979 0.18 24.16 265 SER A C 1
ATOM 1876 C C B SER A 1 265 ? 44.136 39.298 18.484 0.82 22.21 265 SER A C 1
ATOM 1877 O O A SER A 1 265 ? 45.803 38.465 17.758 0.18 32.88 265 SER A O 1
ATOM 1878 O O B SER A 1 265 ? 43.409 39.762 19.365 0.82 32.88 265 SER A O 1
ATOM 1883 N N A GLY A 1 266 ? 44.446 39.755 18.982 0.18 26.48 266 GLY A N 1
ATOM 1884 N N B GLY A 1 266 ? 45.470 39.379 18.514 0.82 22.75 266 GLY A N 1
ATOM 1885 C CA A GLY A 1 266 ? 45.569 40.257 19.748 0.18 28.14 266 GLY A CA 1
ATOM 1886 C CA B GLY A 1 266 ? 46.144 40.121 19.573 0.82 27.15 266 GLY A CA 1
ATOM 1887 C C A GLY A 1 266 ? 45.716 39.585 21.092 0.18 24.63 266 GLY A C 1
ATOM 1888 C C B GLY A 1 266 ? 45.949 39.577 20.973 0.82 24.96 266 GLY A C 1
ATOM 1889 O O A GLY A 1 266 ? 45.682 40.261 22.126 0.18 23.35 266 GLY A O 1
ATOM 1890 O O B GLY A 1 266 ? 45.832 40.351 21.925 0.82 24.03 266 GLY A O 1
ATOM 1891 N N . ALA A 1 267 ? 45.875 38.264 21.118 1.00 22.10 267 ALA A N 1
ATOM 1892 C CA . ALA A 1 267 ? 45.907 37.628 22.425 1.00 14.42 267 ALA A CA 1
ATOM 1893 C C . ALA A 1 267 ? 47.234 37.938 23.114 1.00 22.25 267 ALA A C 1
ATOM 1894 O O . ALA A 1 267 ? 48.276 37.912 22.472 1.00 20.55 267 ALA A O 1
ATOM 1896 N N . PRO A 1 268 ? 47.234 38.204 24.401 1.00 21.72 268 PRO A N 1
ATOM 1897 C CA . PRO A 1 268 ? 48.502 38.437 25.109 1.00 24.80 268 PRO A CA 1
ATOM 1898 C C . PRO A 1 268 ? 49.529 37.313 24.937 1.00 26.23 268 PRO A C 1
ATOM 1899 O O . PRO A 1 268 ? 49.190 36.155 24.674 1.00 20.55 268 PRO A O 1
ATOM 1903 N N . LYS A 1 269 ? 50.816 37.625 25.077 1.00 33.26 269 LYS A N 1
ATOM 1904 C CA . LYS A 1 269 ? 51.828 36.600 24.823 1.00 19.13 269 LYS A CA 1
ATOM 1905 C C . LYS A 1 269 ? 51.740 35.501 25.868 1.00 19.29 269 LYS A C 1
ATOM 1906 O O . LYS A 1 269 ? 51.435 35.755 27.042 1.00 31.99 269 LYS A O 1
ATOM 1912 N N . GLY A 1 270 ? 51.969 34.271 25.427 1.00 22.93 270 GLY A N 1
ATOM 1913 C CA . GLY A 1 270 ? 51.826 33.140 26.311 1.00 27.74 270 GLY A CA 1
ATOM 1914 C C . GLY A 1 270 ? 50.394 32.690 26.518 1.00 24.20 270 GLY A C 1
ATOM 1915 O O . GLY A 1 270 ? 50.167 31.801 27.345 1.00 28.69 270 GLY A O 1
ATOM 1916 N N . THR A 1 271 ? 49.430 33.268 25.784 1.00 20.34 271 THR A N 1
ATOM 1917 C CA . THR A 1 271 ? 48.000 32.953 25.912 1.00 16.53 271 THR A CA 1
ATOM 1918 C C . THR A 1 271 ? 47.493 32.318 24.623 1.00 17.46 271 THR A C 1
ATOM 1919 O O . THR A 1 271 ? 47.857 32.749 23.519 1.00 12.91 271 THR A O 1
ATOM 1923 N N . THR A 1 272 ? 46.704 31.258 24.764 1.00 11.06 272 THR A N 1
ATOM 1924 C CA . THR A 1 272 ? 46.062 30.630 23.615 1.00 8.88 272 THR A CA 1
ATOM 1925 C C . THR A 1 272 ? 45.242 31.633 22.829 1.00 12.02 272 THR A C 1
ATOM 1926 O O . THR A 1 272 ? 44.749 32.619 23.369 1.00 16.52 272 THR A O 1
ATOM 1930 N N . THR A 1 273 ? 45.109 31.393 21.523 1.00 10.71 273 THR A N 1
ATOM 1931 C CA . THR A 1 273 ? 44.228 32.207 20.711 1.00 9.00 273 THR A CA 1
ATOM 1932 C C . THR A 1 273 ? 43.001 31.428 20.254 1.00 10.14 273 THR A C 1
ATOM 1933 O O . THR A 1 273 ? 42.318 31.875 19.337 1.00 9.67 273 THR A O 1
ATOM 1937 N N . LYS A 1 274 ? 42.689 30.314 20.923 1.00 9.66 274 LYS A N 1
ATOM 1938 C CA . LYS A 1 274 ? 41.550 29.467 20.571 1.00 8.68 274 LYS A CA 1
ATOM 1939 C C . LYS A 1 274 ? 40.248 30.073 21.066 1.00 7.73 274 LYS A C 1
ATOM 1940 O O . LYS A 1 274 ? 40.184 30.614 22.168 1.00 8.51 274 LYS A O 1
ATOM 1946 N N . LEU A 1 275 ? 39.237 30.004 20.215 1.00 6.54 275 LEU A N 1
ATOM 1947 C CA . LEU A 1 275 ? 37.909 30.563 20.480 1.00 8.89 275 LEU A CA 1
ATOM 1948 C C . LEU A 1 275 ? 36.875 29.445 20.413 1.00 12.01 275 LEU A C 1
ATOM 1949 O O . LEU A 1 275 ? 36.868 28.674 19.450 1.00 8.71 275 LEU A O 1
ATOM 1954 N N . LEU A 1 276 ? 35.958 29.408 21.389 1.00 5.63 276 LEU A N 1
ATOM 1955 C CA . LEU A 1 276 ? 34.897 28.400 21.441 1.00 8.03 276 LEU A CA 1
ATOM 1956 C C . LEU A 1 276 ? 34.184 28.246 20.099 1.00 9.15 276 LEU A C 1
ATOM 1957 O O . LEU A 1 276 ? 33.730 29.226 19.515 1.00 8.55 276 LEU A O 1
ATOM 1962 N N . TYR A 1 277 ? 34.019 26.990 19.669 1.00 8.56 277 TYR A N 1
ATOM 1963 C CA . TYR A 1 277 ? 33.297 26.625 18.444 1.00 8.67 277 TYR A CA 1
ATOM 1964 C C . TYR A 1 277 ? 32.556 25.324 18.704 1.00 9.90 277 TYR A C 1
ATOM 1965 O O . TYR A 1 277 ? 33.160 24.391 19.235 1.00 11.41 277 TYR A O 1
ATOM 1974 N N . ASN A 1 278 ? 31.261 25.239 18.336 1.00 7.72 278 ASN A N 1
ATOM 1975 C CA . ASN A 1 278 ? 30.470 24.067 18.728 1.00 8.49 278 ASN A CA 1
ATOM 1976 C C . ASN A 1 278 ? 30.587 22.896 17.752 1.00 13.45 278 ASN A C 1
ATOM 1977 O O . ASN A 1 278 ? 29.979 21.859 18.008 1.00 13.49 278 ASN A O 1
ATOM 1982 N N . GLY A 1 279 ? 31.350 23.028 16.663 1.00 10.53 279 GLY A N 1
ATOM 1983 C CA . GLY A 1 279 ? 31.615 21.900 15.794 1.00 14.22 279 GLY A CA 1
ATOM 1984 C C . GLY A 1 279 ? 30.509 21.572 14.808 1.00 20.65 279 GLY A C 1
ATOM 1985 O O . GLY A 1 279 ? 30.504 20.474 14.239 1.00 20.52 279 GLY A O 1
ATOM 1986 N N . ILE A 1 280 ? 29.572 22.485 14.591 1.00 16.41 280 ILE A N 1
ATOM 1987 C CA . ILE A 1 280 ? 28.353 22.139 13.862 1.00 18.12 280 ILE A CA 1
ATOM 1988 C C . ILE A 1 280 ? 28.630 22.020 12.371 1.00 25.92 280 ILE A C 1
ATOM 1989 O O . ILE A 1 280 ? 27.934 21.273 11.679 1.00 24.83 280 ILE A O 1
ATOM 1994 N N . ASN A 1 281 ? 29.653 22.721 11.874 1.00 21.37 281 ASN A N 1
ATOM 1995 C CA . ASN A 1 281 ? 30.064 22.731 10.464 1.00 35.49 281 ASN A CA 1
ATOM 1996 C C . ASN A 1 281 ? 28.885 23.058 9.539 1.00 41.06 281 ASN A C 1
ATOM 1997 O O . ASN A 1 281 ? 28.497 22.280 8.660 1.00 39.54 281 ASN A O 1
ATOM 2002 N N . GLY A 1 282 ? 28.325 24.248 9.754 1.00 26.36 282 GLY A N 1
ATOM 2003 C CA . GLY A 1 282 ? 27.072 24.645 9.135 1.00 42.31 282 GLY A CA 1
ATOM 2004 C C . GLY A 1 282 ? 27.190 25.052 7.682 1.00 59.27 282 GLY A C 1
ATOM 2005 O O . GLY A 1 282 ? 26.389 24.619 6.853 1.00 74.67 282 GLY A O 1
#

CATH classification: 3.40.50.200

Secondary structure (DSSP, 8-state):
-EEEETT-SSHHHHHHT-SSTT---EEEETTTTTT-EEEEEES---TT-GGGTT-EEEEEESS-S--S-SSSHHHHHHHHHH-TTT-SSTT-EEEEEE-S-TTS---HHHHHHHHHHHHHHHHHTT-TTSEEEEE---EE--HHHHHHHHHHHHTTEEEEEE--SSSSBGGGEETTTSTT-EEEEEE-TTSPBPTT--BSTT--EEEE-SSEEEE-TTS-EEEE-SHHHHHHHHHHHHHHHHHHH---HHHHHHHHHHH-EE--SSPPTTS--EE-------

Nearest PDB structures (foldseek):
  5z6o-assembly1_A  TM=1.004E+00  e=1.059E-73  Penicillium cyclopium
  7a9f-assembly1_A  TM=9.745E-01  e=1.900E-44  Parengyodontium album
  3f7m-assembly1_A  TM=9.801E-01  e=1.772E-44  Corniculantispora psalliotae
  3f7o-assembly2_B  TM=9.743E-01  e=3.322E-44  Purpureocillium lilacinum
  8sdk-assembly1_A  TM=9.799E-01  e=1.439E-43  Parengyodontium album